Protein AF-A0A383C4N3-F1 (afdb_monomer_lite)

Foldseek 3Di:
DVVVQVVLVVVLVVCCVPPNCPDPVNVVSCVVVPPPDADDDPVRHADEAEDQAACPPCVVVVVVCPVVPPPHHYHHPCPDPPHDDPVVVQVVCVVVVRHDDPVVVLVALDPPDQQDDLQDALQSLVSCCVRPVVVSVVVLVVLVVVCVVVVHPAASDWDADPNDIDHDHSVNSVVCVVVVDDDDDDSPPPPCVSVPPDPVVVVVVD

Sequence (206 aa):
TECNYAESISKLKATIEEQGNKSTQARLEIRTLEGRVERCSADGRFVRVVLGMDIIDDCDRLHRAKSYWRPFNNWFPLAESPFTNKTRIIEDLRSVGVREPRLYGAGFAHNNCGGFCVKAGMGQMVHLYETLPERYLYHEQKELEFQEFIGSDVTILSETKRGERRNLSLRELRLRAEAGEEFRFDKGTACACLNPTSPLADEIAW

pLDDT: mean 82.33, std 16.81, range [31.31, 98.38]

Radius of gyration: 25.24 Å; chains: 1; bounding box: 58×36×68 Å

Secondary structure (DSSP, 8-state):
--HHHHHHHHHHHHHHHHH-TTSHHHHHHGGGGTTTS--B-TTS-B-EEE----TTT-HHHHHHHHHHTTTSEEE-GGGSSSP--HHHHHHHHHHTT-PPPHHHHTT-SS--GGG--TT--HHHHHHHHHH-HHHHHHHHHHHHHHHHHHTS---SEEEEETTEEEEE-HHHHHHHHHTT------TT-TTGGGS-S-GGGTGGG-

Structure (mmCIF, N/CA/C/O backbone):
data_AF-A0A383C4N3-F1
#
_entry.id   AF-A0A383C4N3-F1
#
loop_
_atom_site.group_PDB
_atom_site.id
_atom_site.type_symbol
_atom_site.label_atom_id
_atom_site.label_alt_id
_atom_site.label_comp_id
_atom_site.label_asym_id
_atom_site.label_entity_id
_atom_site.label_seq_id
_atom_site.pdbx_PDB_ins_code
_atom_site.Cartn_x
_atom_site.Cartn_y
_atom_site.Cartn_z
_atom_site.occupancy
_atom_site.B_iso_or_equiv
_atom_site.auth_seq_id
_atom_site.auth_comp_id
_atom_site.auth_asym_id
_atom_site.auth_atom_id
_atom_site.pdbx_PDB_model_num
ATOM 1 N N . THR A 1 1 ? 9.437 15.368 -38.334 1.00 50.78 1 THR A N 1
ATOM 2 C CA . THR A 1 1 ? 10.637 15.459 -37.463 1.00 50.78 1 THR A CA 1
ATOM 3 C C . THR A 1 1 ? 11.339 14.113 -37.261 1.00 50.78 1 THR A C 1
ATOM 5 O O . THR A 1 1 ? 12.146 13.989 -36.352 1.00 50.78 1 THR A O 1
ATOM 8 N N . GLU A 1 2 ? 11.099 13.113 -38.121 1.00 49.09 2 GLU A N 1
ATOM 9 C CA . GLU A 1 2 ? 11.756 11.790 -38.071 1.00 49.09 2 GLU A CA 1
ATOM 10 C C . GLU A 1 2 ? 13.080 11.734 -38.858 1.00 49.09 2 GLU A C 1
ATOM 12 O O . GLU A 1 2 ? 13.963 10.955 -38.513 1.00 49.09 2 GLU A O 1
ATOM 17 N N . CYS A 1 3 ? 13.255 12.618 -39.850 1.00 50.81 3 CYS A N 1
ATOM 18 C CA . CYS A 1 3 ? 14.405 12.639 -40.767 1.00 50.81 3 CYS A CA 1
ATOM 19 C C . CYS A 1 3 ? 15.770 12.832 -40.071 1.00 50.81 3 CYS A C 1
ATOM 21 O O . CYS A 1 3 ? 16.771 12.303 -40.530 1.00 50.81 3 CYS A O 1
ATOM 23 N N . ASN A 1 4 ? 15.815 13.518 -38.925 1.00 71.19 4 ASN A N 1
ATOM 24 C CA . ASN A 1 4 ? 17.065 13.817 -38.210 1.00 71.19 4 ASN A CA 1
ATOM 25 C C . ASN A 1 4 ? 17.546 12.636 -37.329 1.00 71.19 4 ASN A C 1
ATOM 27 O O . ASN A 1 4 ? 18.731 12.479 -37.040 1.00 71.19 4 ASN A O 1
ATOM 31 N N . TYR A 1 5 ? 16.635 11.751 -36.910 1.00 72.69 5 TYR A N 1
ATOM 32 C CA . TYR A 1 5 ? 16.967 10.692 -35.950 1.00 72.69 5 TYR A CA 1
ATOM 33 C C . TYR A 1 5 ? 17.772 9.550 -36.584 1.00 72.69 5 TYR A C 1
ATOM 35 O O . TYR A 1 5 ? 18.765 9.103 -36.013 1.00 72.69 5 TYR A O 1
ATOM 43 N N . ALA A 1 6 ? 17.370 9.099 -37.776 1.00 79.19 6 ALA A N 1
ATOM 44 C CA . ALA A 1 6 ? 18.066 8.031 -38.495 1.00 79.19 6 ALA A CA 1
ATOM 45 C C . ALA A 1 6 ? 19.497 8.440 -38.875 1.00 79.19 6 ALA A C 1
ATOM 47 O O . ALA A 1 6 ? 20.431 7.662 -38.693 1.00 79.19 6 ALA A O 1
ATOM 48 N N . GLU A 1 7 ? 19.679 9.681 -39.330 1.00 86.12 7 GLU A N 1
ATOM 49 C CA . GLU A 1 7 ? 20.995 10.254 -39.627 1.00 86.12 7 GLU A CA 1
ATOM 50 C C . GLU A 1 7 ? 21.871 10.328 -38.372 1.00 86.12 7 GLU A C 1
ATOM 52 O O . GLU A 1 7 ? 23.028 9.910 -38.400 1.00 86.12 7 GLU A O 1
ATOM 57 N N . SER A 1 8 ? 21.301 10.769 -37.246 1.00 85.00 8 SER A N 1
ATOM 58 C CA . SER A 1 8 ? 22.004 10.838 -35.959 1.00 85.00 8 SER A CA 1
ATOM 59 C C . SER A 1 8 ? 22.433 9.454 -35.444 1.00 85.00 8 SER A C 1
ATOM 61 O O . SER A 1 8 ? 23.537 9.313 -34.919 1.00 85.00 8 SER A O 1
ATOM 63 N N . ILE A 1 9 ? 21.615 8.408 -35.641 1.00 86.06 9 ILE A N 1
ATOM 64 C CA . ILE A 1 9 ? 22.010 7.018 -35.343 1.00 86.06 9 ILE A CA 1
ATOM 65 C C . ILE A 1 9 ? 23.148 6.564 -36.253 1.00 86.06 9 ILE A C 1
ATOM 67 O O . ILE A 1 9 ? 24.128 6.006 -35.761 1.00 86.06 9 ILE A O 1
ATOM 71 N N . SER A 1 10 ? 23.009 6.753 -37.566 1.00 89.56 10 SER A N 1
ATOM 72 C CA . SER A 1 10 ? 24.011 6.313 -38.543 1.00 89.56 10 SER A CA 1
ATOM 73 C C . SER A 1 10 ? 25.361 6.972 -38.282 1.00 89.56 10 SER A C 1
ATOM 75 O O . SER A 1 10 ? 26.387 6.295 -38.292 1.00 89.56 10 SER A O 1
ATOM 77 N N . LYS A 1 11 ? 25.347 8.268 -37.955 1.00 91.31 11 LYS A N 1
ATOM 78 C CA . LYS A 1 11 ? 26.534 9.025 -37.564 1.00 91.31 11 LYS A CA 1
ATOM 79 C C . LYS A 1 11 ? 27.187 8.448 -36.307 1.00 91.31 11 LYS A C 1
ATOM 81 O O . LYS A 1 11 ? 28.360 8.090 -36.354 1.00 91.31 11 LYS A O 1
ATOM 86 N N . LEU A 1 12 ? 26.412 8.256 -35.234 1.00 89.81 12 LEU A N 1
ATOM 87 C CA . LEU A 1 12 ? 26.936 7.692 -33.990 1.00 89.81 12 LEU A CA 1
ATOM 88 C C . LEU A 1 12 ? 27.520 6.288 -34.203 1.00 89.81 12 LEU A C 1
ATOM 90 O O . LEU A 1 12 ? 28.571 5.976 -33.650 1.00 89.81 12 LEU A O 1
ATOM 94 N N . LYS A 1 13 ? 26.864 5.438 -35.003 1.00 90.69 13 LYS A N 1
ATOM 95 C CA . LYS A 1 13 ? 27.377 4.100 -35.335 1.00 90.69 13 LYS A CA 1
ATOM 96 C C . LYS A 1 13 ? 28.730 4.176 -36.035 1.00 90.69 13 LYS A C 1
ATOM 98 O O . LYS A 1 13 ? 29.661 3.522 -35.576 1.00 90.69 13 LYS A O 1
ATOM 103 N N . ALA A 1 14 ? 28.855 5.018 -37.061 1.00 93.94 14 ALA A N 1
ATOM 104 C CA . ALA A 1 14 ? 30.113 5.212 -37.777 1.00 93.94 14 ALA A CA 1
ATOM 105 C C . ALA A 1 14 ? 31.231 5.704 -36.840 1.00 93.94 14 ALA A C 1
ATOM 107 O O . ALA A 1 14 ? 32.338 5.174 -36.855 1.00 93.94 14 ALA A O 1
ATOM 108 N N . THR A 1 15 ? 30.934 6.655 -35.952 1.00 93.25 15 THR A N 1
ATOM 109 C CA . THR A 1 15 ? 31.901 7.142 -34.957 1.00 93.25 15 THR A CA 1
ATOM 110 C C . THR A 1 15 ? 32.279 6.080 -33.923 1.00 93.25 15 THR A C 1
ATOM 112 O O . THR A 1 15 ? 33.434 6.022 -33.503 1.00 93.25 15 THR A O 1
ATOM 115 N N . ILE A 1 16 ? 31.343 5.225 -33.501 1.00 90.94 16 ILE A N 1
ATOM 116 C CA . ILE A 1 16 ? 31.642 4.103 -32.601 1.00 90.94 16 ILE A CA 1
ATOM 117 C C . ILE A 1 16 ? 32.538 3.071 -33.297 1.00 90.94 16 ILE A C 1
ATOM 119 O O . ILE A 1 16 ? 33.459 2.565 -32.657 1.00 90.94 16 ILE A O 1
ATOM 123 N N . GLU A 1 17 ? 32.286 2.771 -34.572 1.00 93.62 17 GLU A N 1
ATOM 124 C CA . GLU A 1 17 ? 33.100 1.849 -35.376 1.00 93.62 17 GLU A CA 1
ATOM 125 C C . GLU A 1 17 ? 34.521 2.382 -35.597 1.00 93.62 17 GLU A C 1
ATOM 127 O O . GLU A 1 17 ? 35.484 1.633 -35.453 1.00 93.62 17 GLU A O 1
ATOM 132 N N . GLU A 1 18 ? 34.665 3.676 -35.888 1.00 94.50 18 GLU A N 1
ATOM 133 C CA . GLU A 1 18 ? 35.959 4.304 -36.173 1.00 94.50 18 GLU A CA 1
ATOM 134 C C . GLU A 1 18 ? 36.778 4.590 -34.901 1.00 94.50 18 GLU A C 1
ATOM 136 O O . GLU A 1 18 ? 37.978 4.325 -34.847 1.00 94.50 18 GLU A O 1
ATOM 141 N N . GLN A 1 19 ? 36.145 5.157 -33.870 1.00 93.12 19 GLN A N 1
ATOM 142 C CA . GLN A 1 19 ? 36.840 5.769 -32.725 1.00 93.12 19 GLN A CA 1
ATOM 143 C C . GLN A 1 19 ? 36.573 5.044 -31.399 1.00 93.12 19 GLN A C 1
ATOM 145 O O . GLN A 1 19 ? 37.140 5.396 -30.361 1.00 93.12 19 GLN A O 1
ATOM 150 N N . GLY A 1 20 ? 35.708 4.030 -31.411 1.00 86.62 20 GLY A N 1
ATOM 151 C CA . GLY A 1 20 ? 35.301 3.281 -30.231 1.00 86.62 20 GLY A CA 1
ATOM 152 C C . GLY A 1 20 ? 34.226 3.986 -29.396 1.00 86.62 20 GLY A C 1
ATOM 153 O O . GLY A 1 20 ? 34.126 5.211 -29.321 1.00 86.62 20 GLY A O 1
ATOM 154 N N . ASN A 1 21 ? 33.434 3.189 -28.675 1.00 81.31 21 ASN A N 1
ATOM 155 C CA . ASN A 1 21 ? 32.296 3.660 -27.871 1.00 81.31 21 ASN A CA 1
ATOM 156 C C . ASN A 1 21 ? 32.660 4.567 -26.677 1.00 81.31 21 ASN A C 1
ATOM 158 O O . ASN A 1 21 ? 31.783 5.205 -26.093 1.00 81.31 21 ASN A O 1
ATOM 162 N N . LYS A 1 22 ? 33.938 4.627 -26.289 1.00 84.00 22 LYS A N 1
ATOM 163 C CA . LYS A 1 22 ? 34.431 5.472 -25.190 1.00 84.00 22 LYS A CA 1
ATOM 164 C C . LYS A 1 22 ? 34.978 6.823 -25.660 1.00 84.00 22 LYS A C 1
ATOM 166 O O . LYS A 1 22 ? 35.357 7.612 -24.792 1.00 84.00 22 LYS A O 1
ATOM 171 N N . SER A 1 23 ? 35.017 7.093 -26.968 1.00 91.31 23 SER A N 1
ATOM 172 C CA . SER A 1 23 ? 35.556 8.341 -27.517 1.00 91.31 23 SER A CA 1
ATOM 173 C C . SER A 1 23 ? 34.751 9.565 -27.067 1.00 91.31 23 SER A C 1
ATOM 175 O O . SER A 1 23 ? 33.548 9.495 -26.795 1.00 91.31 23 SER A O 1
ATOM 177 N N . THR A 1 24 ? 35.416 10.719 -26.984 1.00 91.94 24 THR A N 1
ATOM 178 C CA . THR A 1 24 ? 34.750 11.996 -26.680 1.00 91.94 24 THR A CA 1
ATOM 179 C C . THR A 1 24 ? 33.678 12.317 -27.721 1.00 91.94 24 THR A C 1
ATOM 181 O O . THR A 1 24 ? 32.601 12.782 -27.355 1.00 91.94 24 THR A O 1
ATOM 184 N N . GLN A 1 25 ? 33.937 12.000 -28.993 1.00 90.56 25 GLN A N 1
ATOM 185 C CA . GLN A 1 25 ? 33.005 12.246 -30.089 1.00 90.56 25 GLN A CA 1
ATOM 186 C C . GLN A 1 25 ? 31.728 11.405 -29.952 1.00 90.56 25 GLN A C 1
ATOM 188 O O . GLN A 1 25 ? 30.632 11.963 -29.975 1.00 90.56 25 GLN A O 1
ATOM 193 N N . ALA A 1 26 ? 31.844 10.101 -29.667 1.00 86.94 26 ALA A N 1
ATOM 194 C CA . ALA A 1 26 ? 30.684 9.239 -29.424 1.00 86.94 26 ALA A CA 1
ATOM 195 C C . ALA A 1 26 ? 29.838 9.725 -28.227 1.00 86.94 26 ALA A C 1
ATOM 197 O O . ALA A 1 26 ? 28.607 9.681 -28.262 1.00 86.94 26 ALA A O 1
ATOM 198 N N . ARG A 1 27 ? 30.481 10.255 -27.173 1.00 84.06 27 ARG A N 1
ATOM 199 C CA . ARG A 1 27 ? 29.792 10.834 -26.000 1.00 84.06 27 ARG A CA 1
ATOM 200 C C . ARG A 1 27 ? 29.059 12.142 -26.296 1.00 84.06 27 ARG A C 1
ATOM 202 O O . ARG A 1 27 ? 28.101 12.458 -25.591 1.00 84.06 27 ARG A O 1
ATOM 209 N N . LEU A 1 28 ? 29.516 12.922 -27.271 1.00 86.38 28 LEU A N 1
ATOM 210 C CA . LEU A 1 28 ? 28.826 14.136 -27.709 1.00 86.38 28 LEU A CA 1
ATOM 211 C C . LEU A 1 28 ? 27.645 13.784 -28.612 1.00 86.38 28 LEU A C 1
ATOM 213 O O . LEU A 1 28 ? 26.553 14.315 -28.431 1.00 86.38 28 LEU A O 1
ATOM 217 N N . GLU A 1 29 ? 27.841 12.845 -29.533 1.00 87.38 29 GLU A N 1
ATOM 218 C CA . GLU A 1 29 ? 26.826 12.457 -30.510 1.00 87.38 29 GLU A CA 1
ATOM 219 C C . GLU A 1 29 ? 25.651 11.706 -29.884 1.00 87.38 29 GLU A C 1
ATOM 221 O O . GLU A 1 29 ? 24.507 11.975 -30.246 1.00 87.38 29 GLU A O 1
ATOM 226 N N . ILE A 1 30 ? 25.879 10.863 -28.868 1.00 83.69 30 ILE A N 1
ATOM 227 C CA . ILE A 1 30 ? 24.786 10.173 -28.161 1.00 83.69 30 ILE A CA 1
ATOM 228 C C . ILE A 1 30 ? 23.801 11.138 -27.478 1.00 83.69 30 ILE A C 1
ATOM 230 O O . ILE A 1 30 ? 22.642 10.779 -27.286 1.00 83.69 30 ILE A O 1
ATOM 234 N N . ARG A 1 31 ? 24.206 12.382 -27.167 1.00 79.56 31 ARG A N 1
ATOM 235 C CA . ARG A 1 31 ? 23.302 13.404 -26.601 1.00 79.56 31 ARG A CA 1
ATOM 236 C C . ARG A 1 31 ? 22.194 13.810 -27.571 1.00 79.56 31 ARG A C 1
ATOM 238 O O . ARG A 1 31 ? 21.097 14.149 -27.151 1.00 79.56 31 ARG A O 1
ATOM 245 N N . THR A 1 32 ? 22.445 13.725 -28.876 1.00 79.06 32 THR A N 1
ATOM 246 C CA . THR A 1 32 ? 21.410 13.981 -29.898 1.00 79.06 32 THR A CA 1
ATOM 247 C C . THR A 1 32 ? 20.330 12.894 -29.924 1.00 79.06 32 THR A C 1
ATOM 249 O O . THR A 1 32 ? 19.243 13.100 -30.460 1.00 79.06 32 THR A O 1
ATOM 252 N N . LEU A 1 33 ? 20.614 11.749 -29.295 1.00 73.44 33 LEU A N 1
ATOM 253 C CA . LEU A 1 33 ? 19.723 10.604 -29.136 1.00 73.44 33 LEU A CA 1
ATOM 254 C C . LEU A 1 33 ? 19.241 10.449 -27.677 1.00 73.44 33 LEU A C 1
ATOM 256 O O . LEU A 1 33 ? 18.665 9.414 -27.320 1.00 73.44 33 LEU A O 1
ATOM 260 N N . GLU A 1 34 ? 19.499 11.447 -26.823 1.00 64.12 34 GLU A N 1
ATOM 261 C CA . GLU A 1 34 ? 19.202 11.418 -25.390 1.00 64.12 34 GLU A CA 1
ATOM 262 C C . GLU A 1 34 ? 17.699 11.199 -25.149 1.00 64.12 34 GLU A C 1
ATOM 264 O O . GLU A 1 34 ? 16.840 11.799 -25.794 1.00 64.12 34 GLU A O 1
ATOM 269 N N . GLY A 1 35 ? 17.375 10.253 -24.264 1.00 59.09 35 GLY A N 1
ATOM 270 C CA . GLY A 1 35 ? 15.998 9.815 -24.002 1.00 59.09 35 GLY A CA 1
ATOM 271 C C . GLY A 1 35 ? 15.448 8.750 -24.962 1.00 59.09 35 GLY A C 1
ATOM 272 O O . GLY A 1 35 ? 14.367 8.226 -24.704 1.00 59.09 35 GLY A O 1
ATOM 273 N N . ARG A 1 36 ? 16.174 8.386 -26.032 1.00 60.12 36 ARG A N 1
ATOM 274 C CA . ARG A 1 36 ? 15.803 7.293 -26.960 1.00 60.12 36 ARG A CA 1
ATOM 275 C C . ARG A 1 36 ? 16.789 6.123 -26.983 1.00 60.12 36 ARG A C 1
ATOM 277 O O . ARG A 1 36 ? 16.461 5.071 -27.520 1.00 60.12 36 ARG A O 1
ATOM 284 N N . VAL A 1 37 ? 17.981 6.299 -26.414 1.00 61.78 37 VAL A N 1
ATOM 285 C CA . VAL A 1 37 ? 18.984 5.241 -26.234 1.00 61.78 37 VAL A CA 1
ATOM 286 C C . VAL A 1 37 ? 19.140 4.976 -24.742 1.00 61.78 37 VAL A C 1
ATOM 288 O O . VAL A 1 37 ? 19.450 5.884 -23.971 1.00 61.78 37 VAL A O 1
ATOM 291 N N . GLU A 1 38 ? 18.907 3.734 -24.328 1.00 67.56 38 GLU A N 1
ATOM 292 C CA . GLU A 1 38 ? 19.056 3.321 -22.934 1.00 67.56 38 GLU A CA 1
ATOM 293 C C . GLU A 1 38 ? 20.480 2.856 -22.654 1.00 67.56 38 GLU A C 1
ATOM 295 O O . GLU A 1 38 ? 21.139 2.246 -23.500 1.00 67.56 38 GLU A O 1
ATOM 300 N N . ARG A 1 39 ? 20.961 3.121 -21.435 1.00 66.25 39 ARG A N 1
ATOM 301 C CA . ARG A 1 39 ? 22.219 2.532 -20.982 1.00 66.25 39 ARG A CA 1
ATOM 302 C C . ARG A 1 39 ? 22.059 1.015 -20.948 1.00 66.25 39 ARG A C 1
ATOM 304 O O . ARG A 1 39 ? 21.170 0.494 -20.277 1.00 66.25 39 ARG A O 1
ATOM 311 N N . CYS A 1 40 ? 22.946 0.327 -21.650 1.00 67.81 40 CYS A N 1
ATOM 312 C CA . CYS A 1 40 ? 23.061 -1.118 -21.608 1.00 67.81 40 CYS A CA 1
ATOM 313 C C . CYS A 1 40 ? 24.373 -1.532 -20.933 1.00 67.81 40 CYS A C 1
ATOM 315 O O . CYS A 1 40 ? 25.340 -0.773 -20.845 1.00 67.81 40 CYS A O 1
ATOM 317 N N . SER A 1 41 ? 24.362 -2.748 -20.410 1.00 68.12 41 SER A N 1
ATOM 318 C CA . SER A 1 41 ? 25.537 -3.502 -19.984 1.00 68.12 41 SER A CA 1
ATOM 319 C C . SER A 1 41 ? 26.473 -3.785 -21.167 1.00 68.12 41 SER A C 1
ATOM 321 O O . SER A 1 41 ? 26.119 -3.578 -22.328 1.00 68.12 41 SER A O 1
ATOM 323 N N . ALA A 1 42 ? 27.691 -4.250 -20.879 1.00 66.44 42 ALA A N 1
ATOM 324 C CA . ALA A 1 42 ? 28.706 -4.514 -21.901 1.00 66.44 42 ALA A CA 1
ATOM 325 C C . ALA A 1 42 ? 28.303 -5.616 -22.901 1.00 66.44 42 ALA A C 1
ATOM 327 O O . ALA A 1 42 ? 28.785 -5.620 -24.028 1.00 66.44 42 ALA A O 1
ATOM 328 N N . ASP A 1 43 ? 27.403 -6.516 -22.505 1.00 75.44 43 ASP A N 1
ATOM 329 C CA . ASP A 1 43 ? 26.785 -7.549 -23.339 1.00 75.44 43 ASP A CA 1
ATOM 330 C C . ASP A 1 43 ? 25.485 -7.077 -24.018 1.00 75.44 43 ASP A C 1
ATOM 332 O O . ASP A 1 43 ? 24.751 -7.878 -24.592 1.00 75.44 43 ASP A O 1
ATOM 336 N N . GLY A 1 44 ? 25.185 -5.774 -23.971 1.00 68.88 44 GLY A N 1
ATOM 337 C CA . GLY A 1 44 ? 24.058 -5.168 -24.676 1.00 68.88 44 GLY A CA 1
ATOM 338 C C . GLY A 1 44 ? 22.704 -5.315 -23.977 1.00 68.88 44 GLY A C 1
ATOM 339 O O . GLY A 1 44 ? 21.681 -4.965 -24.563 1.00 68.88 44 GLY A O 1
ATOM 340 N N . ARG A 1 45 ? 22.651 -5.785 -22.722 1.00 71.56 45 ARG A N 1
ATOM 341 C CA . ARG A 1 45 ? 21.388 -5.869 -21.963 1.00 71.56 45 ARG A CA 1
ATOM 342 C C . ARG A 1 45 ? 21.043 -4.523 -21.344 1.00 71.56 45 ARG A C 1
ATOM 344 O O . ARG A 1 45 ? 21.858 -3.951 -20.621 1.00 71.56 45 ARG A O 1
ATOM 351 N N . PHE A 1 46 ? 19.838 -4.033 -21.587 1.00 77.25 46 PHE A N 1
ATOM 352 C CA . PHE A 1 46 ? 19.307 -2.822 -20.968 1.00 77.25 46 PHE A CA 1
ATOM 353 C C . PHE A 1 46 ? 18.476 -3.182 -19.732 1.00 77.25 46 PHE A C 1
ATOM 355 O O . PHE A 1 46 ? 17.858 -4.246 -19.672 1.00 77.25 46 PHE A O 1
ATOM 362 N N . VAL A 1 47 ? 18.473 -2.297 -18.736 1.00 79.31 47 VAL A N 1
ATOM 363 C CA . VAL A 1 47 ? 17.645 -2.446 -17.535 1.00 79.31 47 VAL A CA 1
ATOM 364 C C . VAL A 1 47 ? 16.643 -1.303 -17.510 1.00 79.31 47 VAL A C 1
ATOM 366 O O . VAL A 1 47 ? 17.021 -0.134 -17.405 1.00 79.31 47 VAL A O 1
ATOM 369 N N . ARG A 1 48 ? 15.364 -1.665 -17.593 1.00 84.81 48 ARG A N 1
ATOM 370 C CA . ARG A 1 48 ? 14.227 -0.753 -17.511 1.00 84.81 48 ARG A CA 1
ATOM 371 C C . ARG A 1 48 ? 13.385 -1.109 -16.296 1.00 84.81 48 ARG A C 1
ATOM 373 O O . ARG A 1 48 ? 13.043 -2.271 -16.089 1.00 84.81 48 ARG A O 1
ATOM 380 N N . VAL A 1 49 ? 13.023 -0.096 -15.521 1.00 89.06 49 VAL A N 1
ATOM 381 C CA . VAL A 1 49 ? 12.088 -0.224 -14.406 1.00 89.06 49 VAL A CA 1
ATOM 382 C C . VAL A 1 49 ? 10.683 0.010 -14.949 1.00 89.06 49 VAL A C 1
ATOM 384 O O . VAL A 1 49 ? 10.388 1.089 -15.456 1.00 89.06 49 VAL A O 1
ATOM 387 N N . VAL A 1 50 ? 9.817 -1.001 -14.880 1.00 91.69 50 VAL A N 1
ATOM 388 C CA . VAL A 1 50 ? 8.423 -0.900 -15.339 1.00 91.69 50 VAL A CA 1
ATOM 389 C C . VAL A 1 50 ? 7.507 -0.817 -14.128 1.00 91.69 50 VAL A C 1
ATOM 391 O O . VAL A 1 50 ? 7.537 -1.699 -13.271 1.00 91.69 50 VAL A O 1
ATOM 394 N N . LEU A 1 51 ? 6.708 0.245 -14.043 1.00 91.50 51 LEU A N 1
ATOM 395 C CA . LEU A 1 51 ? 5.838 0.518 -12.900 1.00 91.50 51 LEU A CA 1
ATOM 396 C C . LEU A 1 51 ? 4.390 0.675 -13.371 1.00 91.50 51 LEU A C 1
ATOM 398 O O . LEU A 1 51 ? 4.099 1.482 -14.249 1.00 91.50 51 LEU A O 1
ATOM 402 N N . GLY A 1 52 ? 3.478 -0.084 -12.762 1.00 88.62 52 GLY A N 1
ATOM 403 C CA . GLY A 1 52 ? 2.036 -0.032 -13.032 1.00 88.62 52 GLY A CA 1
ATOM 404 C C . GLY A 1 52 ? 1.342 1.134 -12.329 1.00 88.62 52 GLY A C 1
ATOM 405 O O . GLY A 1 52 ? 0.419 0.901 -11.558 1.00 88.62 52 GLY A O 1
ATOM 406 N N . MET A 1 53 ? 1.837 2.352 -12.542 1.00 88.06 53 MET A N 1
ATOM 407 C CA . MET A 1 53 ? 1.245 3.600 -12.050 1.00 88.06 53 MET A CA 1
ATOM 408 C C . MET A 1 53 ? 0.497 4.279 -13.198 1.00 88.06 53 MET A C 1
ATOM 410 O O . MET A 1 53 ? 1.055 4.386 -14.295 1.00 88.06 53 MET A O 1
ATOM 414 N N . ASP A 1 54 ? -0.737 4.721 -12.965 1.00 84.56 54 ASP A N 1
ATOM 415 C CA . ASP A 1 54 ? -1.545 5.412 -13.972 1.00 84.56 54 ASP A CA 1
ATOM 416 C C . ASP A 1 54 ? -1.424 6.942 -13.882 1.00 84.56 54 ASP A C 1
ATOM 418 O O . ASP A 1 54 ? -0.954 7.507 -12.896 1.00 84.56 54 ASP A O 1
ATOM 422 N N . ILE A 1 55 ? -1.805 7.639 -14.952 1.00 81.44 55 ILE A N 1
ATOM 423 C CA . ILE A 1 55 ? -1.666 9.101 -15.000 1.00 81.44 55 ILE A CA 1
ATOM 424 C C . ILE A 1 55 ? -2.682 9.838 -14.113 1.00 81.44 55 ILE A C 1
ATOM 426 O O . ILE A 1 55 ? -2.448 10.998 -13.783 1.00 81.44 55 ILE A O 1
ATOM 430 N N . ILE A 1 56 ? -3.808 9.205 -13.770 1.00 78.12 56 ILE A N 1
ATOM 431 C CA . ILE A 1 56 ? -4.951 9.849 -13.113 1.00 78.12 56 ILE A CA 1
ATOM 432 C C . ILE A 1 56 ? -4.738 9.859 -11.598 1.00 78.12 56 ILE A C 1
ATOM 434 O O . ILE A 1 56 ? -4.753 10.927 -10.990 1.00 78.12 56 ILE A O 1
ATOM 438 N N . ASP A 1 57 ? -4.488 8.694 -11.005 1.00 77.69 57 ASP A N 1
ATOM 439 C CA . ASP A 1 57 ? -4.390 8.525 -9.553 1.00 77.69 57 ASP A CA 1
ATOM 440 C C . ASP A 1 57 ? -2.944 8.683 -9.034 1.00 77.69 57 ASP A C 1
ATOM 442 O O . ASP A 1 57 ? -2.735 9.029 -7.866 1.00 77.69 57 ASP A O 1
ATOM 446 N N . ASP A 1 58 ? -1.933 8.475 -9.894 1.00 83.06 58 ASP A N 1
ATOM 447 C CA . ASP A 1 58 ? -0.522 8.360 -9.492 1.00 83.06 58 ASP A CA 1
ATOM 448 C C . ASP A 1 58 ? 0.411 9.447 -10.067 1.00 83.06 58 ASP A C 1
ATOM 450 O O . ASP A 1 58 ? 1.636 9.313 -9.971 1.00 83.06 58 ASP A O 1
ATOM 454 N N . CYS A 1 59 ? -0.110 10.546 -10.626 1.00 80.12 59 CYS A N 1
ATOM 455 C CA . CYS A 1 59 ? 0.691 11.581 -11.306 1.00 80.12 59 CYS A CA 1
ATOM 456 C C . CYS A 1 59 ? 1.935 12.042 -10.507 1.00 80.12 59 CYS A C 1
ATOM 458 O O . CYS A 1 59 ? 3.058 12.037 -11.024 1.00 80.12 59 CYS A O 1
ATOM 460 N N . ASP A 1 60 ? 1.781 12.350 -9.216 1.00 82.12 60 ASP A N 1
ATOM 461 C CA . ASP A 1 60 ? 2.904 12.774 -8.367 1.00 82.12 60 ASP A CA 1
ATOM 462 C C . ASP A 1 60 ? 3.907 11.642 -8.098 1.00 82.12 60 ASP A C 1
ATOM 464 O O . ASP A 1 60 ? 5.121 11.862 -7.993 1.00 82.12 60 ASP A O 1
ATOM 468 N N . ARG A 1 61 ? 3.421 10.399 -8.008 1.00 84.06 61 ARG A N 1
ATOM 469 C CA . ARG A 1 61 ? 4.255 9.205 -7.808 1.00 84.06 61 ARG A CA 1
ATOM 470 C C . ARG A 1 61 ? 5.096 8.913 -9.049 1.00 84.06 61 ARG A C 1
ATOM 472 O O . ARG A 1 61 ? 6.266 8.556 -8.894 1.00 84.06 61 ARG A O 1
ATOM 479 N N . LEU A 1 62 ? 4.560 9.144 -10.252 1.00 85.56 62 LEU A N 1
ATOM 480 C CA . LEU A 1 62 ? 5.305 9.042 -11.514 1.00 85.56 62 LEU A CA 1
ATOM 481 C C . LEU A 1 62 ? 6.525 9.971 -11.515 1.00 85.56 62 LEU A C 1
ATOM 483 O O . LEU A 1 62 ? 7.630 9.554 -11.877 1.00 85.56 62 LEU A O 1
ATOM 487 N N . HIS A 1 63 ? 6.340 11.224 -11.082 1.00 84.19 63 HIS A N 1
ATOM 488 C CA . HIS A 1 63 ? 7.423 12.204 -11.015 1.00 84.19 63 HIS A CA 1
ATOM 489 C C . HIS A 1 63 ? 8.525 11.762 -10.042 1.00 84.19 63 HIS A C 1
ATOM 491 O O . HIS A 1 63 ? 9.697 11.705 -10.419 1.00 84.19 63 HIS A O 1
ATOM 497 N N . ARG A 1 64 ? 8.158 11.369 -8.814 1.00 87.31 64 ARG A N 1
ATOM 498 C CA . ARG A 1 64 ? 9.128 10.912 -7.801 1.00 87.31 64 ARG A CA 1
ATOM 499 C C . ARG A 1 64 ? 9.864 9.643 -8.227 1.00 87.31 64 ARG A C 1
ATOM 501 O O . ARG A 1 64 ? 11.078 9.545 -8.041 1.00 87.31 64 ARG A O 1
ATOM 508 N N . ALA A 1 65 ? 9.160 8.694 -8.843 1.00 86.56 65 ALA A N 1
ATOM 509 C CA . ALA A 1 65 ? 9.750 7.445 -9.306 1.00 86.56 65 ALA A CA 1
ATOM 510 C C . ALA A 1 65 ? 10.902 7.687 -10.295 1.00 86.56 65 ALA A C 1
ATOM 512 O O . ALA A 1 65 ? 11.941 7.035 -10.179 1.00 86.56 65 ALA A O 1
ATOM 513 N N . LYS A 1 66 ? 10.764 8.644 -11.228 1.00 83.25 66 LYS A N 1
ATOM 514 C CA . LYS A 1 66 ? 11.824 8.990 -12.201 1.00 83.25 66 LYS A CA 1
ATOM 515 C C . LYS A 1 66 ? 13.130 9.431 -11.539 1.00 83.25 66 LYS A C 1
ATOM 517 O O . LYS A 1 66 ? 14.200 9.191 -12.091 1.00 83.25 66 LYS A O 1
ATOM 522 N N . SER A 1 67 ? 13.053 10.081 -10.382 1.00 81.88 67 SER A N 1
ATOM 523 C CA . SER A 1 67 ? 14.232 10.492 -9.615 1.00 81.88 67 SER A CA 1
ATOM 524 C C . SER A 1 67 ? 14.789 9.345 -8.776 1.00 81.88 67 SER A C 1
ATOM 526 O O . SER A 1 67 ? 16.000 9.137 -8.767 1.00 81.88 67 SER A O 1
ATOM 528 N N . TYR A 1 68 ? 13.913 8.579 -8.120 1.00 85.44 68 TYR A N 1
ATOM 529 C CA . TYR A 1 68 ? 14.296 7.485 -7.223 1.00 85.44 68 TYR A CA 1
ATOM 530 C C . TYR A 1 68 ? 15.050 6.357 -7.939 1.00 85.44 68 TYR A C 1
ATOM 532 O O . TYR A 1 68 ? 16.061 5.871 -7.446 1.00 85.44 68 TYR A O 1
ATOM 540 N N . TRP A 1 69 ? 14.588 5.964 -9.127 1.00 83.44 69 TRP A N 1
ATOM 541 C CA . TRP A 1 69 ? 15.131 4.817 -9.866 1.00 83.44 69 TRP A CA 1
ATOM 542 C C . TRP A 1 69 ? 16.295 5.163 -10.802 1.00 83.44 69 TRP A C 1
ATOM 544 O O . TRP A 1 69 ? 16.684 4.354 -11.646 1.00 83.44 69 TRP A O 1
ATOM 554 N N . ARG A 1 70 ? 16.892 6.353 -10.666 1.00 79.19 70 ARG A N 1
ATOM 555 C CA . ARG A 1 70 ? 18.090 6.702 -11.438 1.00 79.19 70 ARG A CA 1
ATOM 556 C C . ARG A 1 70 ? 19.224 5.696 -11.161 1.00 79.19 70 ARG A C 1
ATOM 558 O O . ARG A 1 70 ? 19.412 5.296 -10.016 1.00 79.19 70 ARG A O 1
ATOM 565 N N . PRO A 1 71 ? 20.018 5.320 -12.184 1.00 79.06 71 PRO A N 1
ATOM 566 C CA . PRO A 1 71 ? 20.039 5.860 -13.547 1.00 79.06 71 PRO A CA 1
ATOM 567 C C . PRO A 1 71 ? 19.175 5.079 -14.558 1.00 79.06 71 PRO A C 1
ATOM 569 O O . PRO A 1 71 ? 19.387 5.237 -15.761 1.00 79.06 71 PRO A O 1
ATOM 572 N N . PHE A 1 72 ? 18.269 4.204 -14.113 1.00 81.94 72 PHE A N 1
ATOM 573 C CA . PHE A 1 72 ? 17.471 3.373 -15.015 1.00 81.94 72 PHE A CA 1
ATOM 574 C C . PHE A 1 72 ? 16.387 4.184 -15.728 1.00 81.94 72 PHE A C 1
ATOM 576 O O . PHE A 1 72 ? 15.925 5.211 -15.228 1.00 81.94 72 PHE A O 1
ATOM 583 N N . ASN A 1 73 ? 15.985 3.716 -16.914 1.00 83.19 73 ASN A N 1
ATOM 584 C CA . ASN A 1 73 ? 14.804 4.260 -17.569 1.00 83.19 73 ASN A CA 1
ATOM 585 C C . ASN A 1 73 ? 13.555 3.704 -16.880 1.00 83.19 73 ASN A C 1
ATOM 587 O O . ASN A 1 73 ? 13.442 2.490 -16.688 1.00 83.19 73 ASN A O 1
ATOM 591 N N . ASN A 1 74 ? 12.622 4.588 -16.546 1.00 87.56 74 ASN A N 1
ATOM 592 C CA . ASN A 1 74 ? 11.348 4.215 -15.962 1.00 87.56 74 ASN A CA 1
ATOM 593 C C . ASN A 1 74 ? 10.264 4.273 -17.025 1.00 87.56 74 ASN A C 1
ATOM 595 O O . ASN A 1 74 ? 10.031 5.321 -17.629 1.00 87.56 74 ASN A O 1
ATOM 599 N N . TRP A 1 75 ? 9.551 3.169 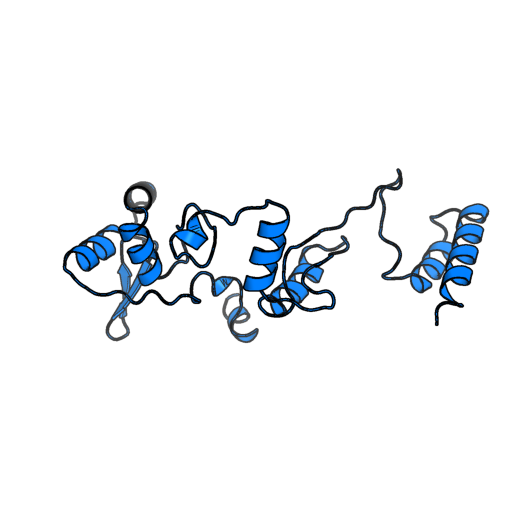-17.186 1.00 89.31 75 TRP A N 1
ATOM 600 C CA . TRP A 1 75 ? 8.407 3.076 -18.071 1.00 89.31 75 TRP A CA 1
ATOM 601 C C . TRP A 1 75 ? 7.125 2.876 -17.268 1.00 89.31 75 TRP A C 1
ATOM 603 O O . TRP A 1 75 ? 7.077 2.063 -16.343 1.00 89.31 75 TRP A O 1
ATOM 613 N N . PHE A 1 76 ? 6.092 3.628 -17.638 1.00 91.25 76 PHE A N 1
ATOM 614 C CA . PHE A 1 76 ? 4.802 3.669 -16.959 1.00 91.25 76 PHE A CA 1
ATOM 615 C C . PHE A 1 76 ? 3.697 3.399 -17.987 1.00 91.25 76 PHE A C 1
ATOM 617 O O . PHE A 1 76 ? 3.111 4.348 -18.504 1.00 91.25 76 PHE A O 1
ATOM 624 N N . PRO A 1 77 ? 3.428 2.127 -18.333 1.00 89.38 77 PRO A N 1
ATOM 625 C CA . PRO A 1 77 ? 2.520 1.793 -19.433 1.00 89.38 77 PRO A CA 1
ATOM 626 C C . PRO A 1 77 ? 1.106 2.364 -19.257 1.00 89.38 77 PRO A C 1
ATOM 628 O O . PRO A 1 77 ? 0.477 2.780 -20.220 1.00 89.38 77 PRO A O 1
ATOM 631 N N . LEU A 1 78 ? 0.618 2.434 -18.014 1.00 87.44 78 LEU A N 1
ATOM 632 C CA . LEU A 1 78 ? -0.716 2.957 -17.689 1.00 87.44 78 LEU A CA 1
ATOM 633 C C . LEU A 1 78 ? -0.793 4.494 -17.711 1.00 87.44 78 LEU A C 1
ATOM 635 O O . LEU A 1 78 ? -1.870 5.062 -17.545 1.00 87.44 78 LEU A O 1
ATOM 639 N N . ALA A 1 79 ? 0.341 5.166 -17.910 1.00 88.44 79 ALA A N 1
ATOM 640 C CA . ALA A 1 79 ? 0.422 6.609 -18.090 1.00 88.44 79 ALA A CA 1
ATOM 641 C C . ALA A 1 79 ? 0.570 7.016 -19.568 1.00 88.44 79 ALA A C 1
ATOM 643 O O . ALA A 1 79 ? 0.803 8.189 -19.859 1.00 88.44 79 ALA A O 1
ATOM 644 N N . GLU A 1 80 ? 0.457 6.068 -20.503 1.00 85.88 80 GLU A N 1
ATOM 645 C CA . GLU A 1 80 ? 0.437 6.333 -21.942 1.00 85.88 80 GLU A CA 1
ATOM 646 C C . GLU A 1 80 ? -0.997 6.522 -22.455 1.00 85.88 80 GLU A C 1
ATOM 648 O O . GLU A 1 80 ? -1.964 6.027 -21.879 1.00 85.88 80 GLU A O 1
ATOM 653 N N . SER A 1 81 ? -1.141 7.271 -23.549 1.00 81.50 81 SER A N 1
ATOM 654 C CA . SER A 1 81 ? -2.435 7.455 -24.209 1.00 81.50 81 SER A CA 1
ATOM 655 C C . SER A 1 81 ? -2.835 6.182 -24.980 1.00 81.50 81 SER A C 1
ATOM 657 O O . SER A 1 81 ? -1.972 5.611 -25.652 1.00 81.50 81 SER A O 1
ATOM 659 N N . PRO A 1 82 ? -4.118 5.761 -24.969 1.00 83.62 82 PRO A N 1
ATOM 660 C CA . PRO A 1 82 ? -5.253 6.420 -24.322 1.00 83.62 82 PRO A CA 1
ATOM 661 C C . PRO A 1 82 ? -5.284 6.187 -22.807 1.00 83.62 82 PRO A C 1
ATOM 663 O O . PRO A 1 82 ? -5.218 5.053 -22.338 1.00 83.62 82 PRO A O 1
ATOM 666 N N . PHE A 1 83 ? -5.458 7.270 -22.046 1.00 79.81 83 PHE A N 1
ATOM 667 C CA . PHE A 1 83 ? -5.577 7.184 -20.593 1.00 79.81 83 PHE A CA 1
ATOM 668 C C . PHE A 1 83 ? -6.830 6.398 -20.202 1.00 79.81 83 PHE A C 1
ATOM 670 O O . PHE A 1 83 ? -7.909 6.582 -20.770 1.00 79.81 83 PHE A O 1
ATOM 677 N N . THR A 1 84 ? -6.678 5.522 -19.216 1.00 74.69 84 THR A N 1
ATOM 678 C CA . THR A 1 84 ? -7.727 4.619 -18.745 1.00 74.69 84 THR A CA 1
ATOM 679 C C . THR A 1 84 ? -7.865 4.728 -17.229 1.00 74.69 84 THR A C 1
ATOM 681 O O . THR A 1 84 ? -6.950 5.190 -16.554 1.00 74.69 84 THR A O 1
ATOM 684 N N . ASN A 1 85 ? -9.017 4.334 -16.689 1.00 79.12 85 ASN A N 1
ATOM 685 C CA . ASN A 1 85 ? -9.254 4.317 -15.247 1.00 79.12 85 ASN A CA 1
ATOM 686 C C . ASN A 1 85 ? -9.111 2.893 -14.687 1.00 79.12 85 ASN A C 1
ATOM 688 O O . ASN A 1 85 ? -9.144 1.904 -15.424 1.00 79.12 85 ASN A O 1
ATOM 692 N N . LYS A 1 86 ? -8.992 2.780 -13.360 1.00 77.31 86 LYS A N 1
ATOM 693 C CA . LYS A 1 86 ? -8.812 1.498 -12.663 1.00 77.31 86 LYS A CA 1
ATOM 694 C C . LYS A 1 86 ? -9.890 0.461 -12.992 1.00 77.31 86 LYS A C 1
ATOM 696 O O . LYS A 1 86 ? -9.569 -0.717 -13.131 1.00 77.31 86 LYS A O 1
ATOM 701 N N . THR A 1 87 ? -11.149 0.879 -13.131 1.00 80.25 87 THR A N 1
ATOM 702 C CA . THR A 1 87 ? -12.261 -0.023 -13.471 1.00 80.25 87 THR A CA 1
ATOM 703 C C . THR A 1 87 ? -12.025 -0.691 -14.818 1.00 80.25 87 THR A C 1
ATOM 705 O O . THR A 1 87 ? -12.060 -1.916 -14.906 1.00 80.25 87 THR A O 1
ATOM 708 N N . ARG A 1 88 ? -11.692 0.099 -15.840 1.00 82.62 88 ARG A N 1
ATOM 709 C CA . ARG A 1 88 ? -11.431 -0.414 -17.183 1.00 82.62 88 ARG A CA 1
ATOM 710 C C . ARG A 1 88 ? -10.179 -1.290 -17.235 1.00 82.62 88 ARG A C 1
ATOM 712 O O . ARG A 1 88 ? -10.211 -2.335 -17.867 1.00 82.62 88 ARG A O 1
ATOM 719 N N . ILE A 1 89 ? -9.119 -0.941 -16.498 1.00 82.38 89 ILE A N 1
ATOM 720 C CA . ILE A 1 89 ? -7.930 -1.806 -16.363 1.00 82.38 89 ILE A CA 1
ATOM 721 C C . ILE A 1 89 ? -8.320 -3.186 -15.814 1.00 82.38 89 ILE A C 1
ATOM 723 O O . ILE A 1 89 ? -7.863 -4.208 -16.321 1.00 82.38 89 ILE A O 1
ATOM 727 N N . ILE A 1 90 ? -9.166 -3.235 -14.781 1.00 83.50 90 ILE A N 1
ATOM 728 C CA . ILE A 1 90 ? -9.629 -4.499 -14.192 1.00 83.50 90 ILE A CA 1
ATOM 729 C C . ILE A 1 90 ? -10.464 -5.301 -15.200 1.00 83.50 90 ILE A C 1
ATOM 731 O O . ILE A 1 90 ? -10.309 -6.517 -15.284 1.00 83.50 90 ILE A O 1
ATOM 735 N N . GLU A 1 91 ? -11.333 -4.648 -15.971 1.00 85.50 91 GLU A N 1
ATOM 736 C CA . GLU A 1 91 ? -12.133 -5.295 -17.021 1.00 85.50 91 GLU A CA 1
ATOM 737 C C . GLU A 1 91 ? -11.260 -5.873 -18.142 1.00 85.50 91 GLU A C 1
ATOM 739 O O . GLU A 1 91 ? -11.420 -7.043 -18.500 1.00 85.50 91 GLU A O 1
ATOM 744 N N . ASP A 1 92 ? -10.288 -5.100 -18.629 1.00 87.56 92 ASP A N 1
ATOM 745 C CA . ASP A 1 92 ? -9.336 -5.530 -19.654 1.00 87.56 92 ASP A CA 1
ATOM 746 C C . ASP A 1 92 ? -8.521 -6.739 -19.161 1.00 87.56 92 ASP A C 1
ATOM 748 O O . ASP A 1 92 ? -8.396 -7.742 -19.867 1.00 87.56 92 ASP A O 1
ATOM 752 N N . LEU A 1 93 ? -8.039 -6.705 -17.913 1.00 89.50 93 LEU A N 1
ATOM 753 C CA . LEU A 1 93 ? -7.332 -7.827 -17.289 1.00 89.50 93 LEU A CA 1
ATOM 754 C C . LEU A 1 93 ? -8.214 -9.077 -17.169 1.00 89.50 93 LEU A C 1
ATOM 756 O O . LEU A 1 93 ? -7.771 -10.179 -17.502 1.00 89.50 93 LEU A O 1
ATOM 760 N N . ARG A 1 94 ? -9.479 -8.922 -16.766 1.00 88.50 94 ARG A N 1
ATOM 761 C CA . ARG A 1 94 ? -10.430 -10.043 -16.713 1.00 88.50 94 ARG A CA 1
ATOM 762 C C . ARG A 1 94 ? -10.649 -10.662 -18.089 1.00 88.50 94 ARG A C 1
ATOM 764 O O . ARG A 1 94 ? -10.716 -11.887 -18.182 1.00 88.50 94 ARG A O 1
ATOM 771 N N . SER A 1 95 ? -10.714 -9.848 -19.146 1.00 93.25 95 SER A N 1
ATOM 772 C CA . SER A 1 95 ? -10.912 -10.329 -20.522 1.00 93.25 95 SER A CA 1
ATOM 773 C C . SER A 1 95 ? -9.792 -11.260 -21.007 1.00 93.25 95 SER A C 1
ATOM 775 O O . SER A 1 95 ? -10.047 -12.168 -21.795 1.00 93.25 95 SER A O 1
ATOM 777 N N . VAL A 1 96 ? -8.575 -11.097 -20.476 1.00 96.12 96 VAL A N 1
ATOM 778 C CA . VAL A 1 96 ? -7.415 -11.960 -20.764 1.00 96.12 96 VAL A CA 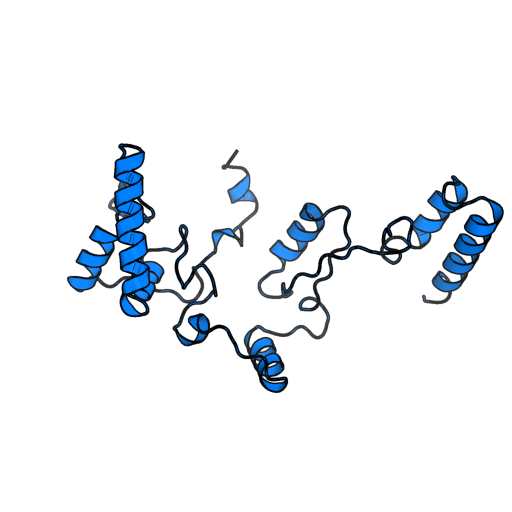1
ATOM 779 C C . VAL A 1 96 ? -7.190 -13.043 -19.699 1.00 96.12 96 VAL A C 1
ATOM 781 O O . VAL A 1 96 ? -6.151 -13.700 -19.682 1.00 96.12 96 VAL A O 1
ATOM 784 N N . GLY A 1 97 ? -8.158 -13.251 -18.800 1.00 95.81 97 GLY A N 1
ATOM 785 C CA . GLY A 1 97 ? -8.121 -14.292 -17.770 1.00 95.81 97 GLY A CA 1
ATOM 786 C C . GLY A 1 97 ? -7.337 -13.929 -16.503 1.00 95.81 97 GLY A C 1
ATOM 787 O O . GLY A 1 97 ? -7.111 -14.797 -15.655 1.00 95.81 97 GLY A O 1
ATOM 788 N N . VAL A 1 98 ? -6.938 -12.666 -16.331 1.00 92.75 98 VAL A N 1
ATOM 789 C CA . VAL A 1 98 ? -6.277 -12.184 -15.111 1.00 92.75 98 VAL A CA 1
ATOM 790 C C . VAL A 1 98 ? -7.337 -11.741 -14.104 1.00 92.75 98 VAL A C 1
ATOM 792 O O . VAL A 1 98 ? -8.062 -10.772 -14.313 1.00 92.75 98 VAL A O 1
ATOM 795 N N . ARG A 1 99 ? -7.427 -12.466 -12.984 1.00 86.88 99 ARG A N 1
ATOM 796 C CA . ARG A 1 99 ? -8.376 -12.169 -11.900 1.00 86.88 99 ARG A CA 1
ATOM 797 C C . ARG A 1 99 ? -7.830 -11.110 -10.950 1.00 86.88 99 ARG A C 1
ATOM 799 O O . ARG A 1 99 ? -6.643 -11.120 -10.622 1.00 86.88 99 ARG A O 1
ATOM 806 N N . GLU A 1 100 ? -8.711 -10.251 -10.452 1.00 85.12 100 GLU A N 1
ATOM 807 C CA . GLU A 1 100 ? -8.364 -9.280 -9.423 1.00 85.12 100 GLU A CA 1
ATOM 808 C C . GLU A 1 100 ? -7.960 -9.946 -8.092 1.00 85.12 100 GLU A C 1
ATOM 810 O O . GLU A 1 100 ? -8.371 -11.074 -7.785 1.00 85.12 100 GLU A O 1
ATOM 815 N N . PRO A 1 101 ? -7.181 -9.248 -7.249 1.00 86.25 101 PRO A N 1
ATOM 816 C CA . PRO A 1 101 ? -6.872 -9.744 -5.920 1.00 86.25 101 PRO A CA 1
ATOM 817 C C . PRO A 1 101 ? -8.116 -9.868 -5.029 1.00 86.25 101 PRO A C 1
ATOM 819 O O . PRO A 1 101 ? -8.971 -8.985 -4.996 1.00 86.25 101 PRO A O 1
ATOM 822 N N . ARG A 1 102 ? -8.168 -10.936 -4.220 1.00 87.75 102 ARG A N 1
ATOM 823 C CA . ARG A 1 102 ? -9.311 -11.264 -3.340 1.00 87.75 102 ARG A CA 1
ATOM 824 C C . ARG A 1 102 ? -9.726 -10.122 -2.407 1.00 87.75 102 ARG A C 1
ATOM 826 O O . ARG A 1 102 ? -10.912 -9.949 -2.154 1.00 87.75 102 ARG A O 1
ATOM 833 N N . LEU A 1 103 ? -8.768 -9.330 -1.922 1.00 86.56 103 LEU A N 1
ATOM 834 C CA . LEU A 1 103 ? -9.040 -8.229 -0.995 1.00 86.56 103 LEU A CA 1
ATOM 835 C C . LEU A 1 103 ? -9.893 -7.116 -1.618 1.00 86.56 103 LEU A C 1
ATOM 837 O O . LEU A 1 103 ? -10.644 -6.468 -0.897 1.00 86.56 103 LEU A O 1
ATOM 841 N N . TYR A 1 104 ? -9.844 -6.926 -2.940 1.00 84.25 104 TYR A N 1
ATOM 842 C CA . TYR A 1 104 ? -10.704 -5.942 -3.607 1.00 84.25 104 TYR A CA 1
ATOM 843 C C . TYR A 1 104 ? -12.172 -6.362 -3.530 1.00 84.25 104 TYR A C 1
ATOM 845 O O . TYR A 1 104 ? -13.031 -5.552 -3.186 1.00 84.25 104 TYR A O 1
ATOM 853 N N . GLY A 1 105 ? -12.450 -7.650 -3.765 1.00 81.56 105 GLY A N 1
ATOM 854 C CA . GLY A 1 105 ? -13.784 -8.225 -3.575 1.00 81.56 105 GLY A CA 1
ATOM 855 C C . GLY A 1 105 ? -14.252 -8.175 -2.118 1.00 81.56 105 GLY A C 1
ATOM 856 O O . GLY A 1 105 ? -15.443 -8.061 -1.859 1.00 81.56 105 GLY A O 1
ATOM 857 N N . ALA A 1 106 ? -13.312 -8.181 -1.172 1.00 85.38 106 ALA A N 1
ATOM 858 C CA . ALA A 1 106 ? -13.571 -8.054 0.258 1.00 85.38 106 ALA A CA 1
ATOM 859 C C . ALA A 1 106 ? -13.677 -6.587 0.738 1.00 85.38 106 ALA A C 1
ATOM 861 O O . ALA A 1 106 ? -13.654 -6.324 1.935 1.00 85.38 106 ALA A O 1
ATOM 862 N N . GLY A 1 107 ? -13.762 -5.613 -0.177 1.00 83.81 107 GLY A N 1
ATOM 863 C CA . GLY A 1 107 ? -14.009 -4.202 0.141 1.00 83.81 107 GLY A CA 1
ATOM 864 C C . GLY A 1 107 ? -12.768 -3.353 0.436 1.00 83.81 107 GLY A C 1
ATOM 865 O O . GLY A 1 107 ? -12.907 -2.143 0.624 1.00 83.81 107 GLY A O 1
ATOM 866 N N . PHE A 1 108 ? -11.561 -3.928 0.424 1.00 84.19 108 PHE A N 1
ATOM 867 C CA . PHE A 1 108 ? -10.324 -3.172 0.631 1.00 84.19 108 PHE A CA 1
ATOM 868 C C . PHE A 1 108 ? -9.914 -2.407 -0.634 1.00 84.19 108 PHE A C 1
ATOM 870 O O . PHE A 1 108 ? -9.878 -2.959 -1.733 1.00 84.19 108 PHE A O 1
ATOM 877 N N . ALA A 1 109 ? -9.498 -1.147 -0.474 1.00 77.75 109 ALA A N 1
ATOM 878 C CA . ALA A 1 109 ? -8.996 -0.325 -1.581 1.00 77.75 109 ALA A CA 1
ATOM 879 C C . ALA A 1 109 ? -7.641 -0.814 -2.143 1.00 77.75 109 ALA A C 1
ATOM 881 O O . ALA A 1 109 ? -7.325 -0.597 -3.321 1.00 77.75 109 ALA A O 1
ATOM 882 N N . HIS A 1 110 ? -6.847 -1.495 -1.307 1.00 79.06 110 HIS A N 1
ATOM 883 C CA . HIS A 1 110 ? -5.497 -1.960 -1.628 1.00 79.06 110 HIS A CA 1
ATOM 884 C C . HIS A 1 110 ? -5.300 -3.428 -1.258 1.00 79.06 110 HIS A C 1
ATOM 886 O O . HIS A 1 110 ? -5.855 -3.924 -0.281 1.00 79.06 110 HIS A O 1
ATOM 892 N N . ASN A 1 111 ? -4.446 -4.109 -2.022 1.00 84.38 111 ASN A N 1
ATOM 893 C CA . ASN A 1 111 ? -4.094 -5.507 -1.802 1.00 84.38 111 ASN A CA 1
ATOM 894 C C . ASN A 1 111 ? -2.806 -5.611 -0.968 1.00 84.38 111 ASN A C 1
ATOM 896 O O . ASN A 1 111 ? -1.851 -6.283 -1.352 1.00 84.38 111 ASN A O 1
ATOM 900 N N . ASN A 1 112 ? -2.767 -4.868 0.140 1.00 84.44 112 ASN A N 1
ATOM 901 C CA . ASN A 1 112 ? -1.648 -4.856 1.086 1.00 84.44 112 ASN A CA 1
ATOM 902 C C . ASN A 1 112 ? -1.713 -6.086 2.007 1.00 84.44 112 ASN A C 1
ATOM 904 O O . ASN A 1 112 ? -2.637 -6.882 1.878 1.00 84.44 112 ASN A O 1
ATOM 908 N N . CYS A 1 113 ? -0.743 -6.221 2.919 1.00 87.12 113 CYS A N 1
ATOM 909 C CA . CYS A 1 113 ? -0.456 -7.319 3.860 1.00 87.12 113 CYS A CA 1
ATOM 910 C C . CYS A 1 113 ? -1.670 -8.094 4.431 1.00 87.12 113 CYS A C 1
ATOM 912 O O . CYS A 1 113 ? -1.958 -8.034 5.621 1.00 87.12 113 CYS A O 1
ATOM 914 N N . GLY A 1 114 ? -2.395 -8.840 3.594 1.00 87.69 114 GLY A N 1
ATOM 915 C CA . GLY A 1 114 ? -3.643 -9.506 3.974 1.00 87.69 114 GLY A CA 1
ATOM 916 C C . GLY A 1 114 ? -4.782 -8.557 4.375 1.00 87.69 114 GLY A C 1
ATOM 917 O O . GLY A 1 114 ? -5.617 -8.953 5.174 1.00 87.69 114 GLY A O 1
ATOM 918 N N . GLY A 1 115 ? -4.801 -7.316 3.874 1.00 88.56 115 GLY A N 1
ATOM 919 C CA . GLY A 1 115 ? -5.782 -6.281 4.246 1.00 88.56 115 GLY A CA 1
ATOM 920 C C . GLY A 1 115 ? -5.329 -5.395 5.412 1.00 88.56 115 GLY A C 1
ATOM 921 O O . GLY A 1 115 ? -5.848 -4.292 5.596 1.00 88.56 115 GLY A O 1
ATOM 922 N N . PHE A 1 116 ? -4.294 -5.824 6.139 1.00 91.75 116 PHE A N 1
ATOM 923 C CA . PHE A 1 116 ? -3.654 -5.045 7.190 1.00 91.75 116 PHE A CA 1
ATOM 924 C C . PHE A 1 116 ? -2.648 -4.028 6.629 1.00 91.75 116 PHE A C 1
ATOM 926 O O . PHE A 1 116 ? -1.954 -4.270 5.636 1.00 91.75 116 PHE A O 1
ATOM 933 N N . CYS A 1 117 ? -2.535 -2.883 7.300 1.00 88.38 117 CYS A N 1
ATOM 934 C CA . CYS A 1 117 ? -1.485 -1.896 7.081 1.00 88.38 117 CYS A CA 1
ATOM 935 C C . CYS A 1 117 ? -1.189 -1.187 8.404 1.00 88.38 117 CYS A C 1
ATOM 937 O O . CYS A 1 117 ? -2.107 -0.668 9.024 1.00 88.38 117 CYS A O 1
ATOM 939 N N . VAL A 1 118 ? 0.082 -1.070 8.799 1.00 88.44 118 VAL A N 1
ATOM 940 C CA . VAL A 1 118 ? 0.478 -0.341 10.027 1.00 88.44 118 VAL A CA 1
ATOM 941 C C . VAL A 1 118 ? 0.111 1.149 10.002 1.00 88.44 118 VAL A C 1
ATOM 943 O O . VAL A 1 118 ? 0.151 1.810 11.027 1.00 88.44 118 VAL A O 1
ATOM 946 N N . LYS A 1 119 ? -0.233 1.683 8.823 1.00 84.88 119 LYS A N 1
ATOM 947 C CA . LYS A 1 119 ? -0.702 3.061 8.624 1.00 84.88 119 LYS A CA 1
ATOM 948 C C . LYS A 1 119 ? -2.208 3.151 8.350 1.00 84.88 119 LYS A C 1
ATOM 950 O O . LYS A 1 119 ? -2.686 4.213 7.963 1.00 84.88 119 LYS A O 1
ATOM 955 N N . ALA A 1 120 ? -2.950 2.048 8.456 1.00 87.75 120 ALA A N 1
ATOM 956 C CA . ALA A 1 120 ? -4.398 2.075 8.287 1.00 87.75 120 ALA A CA 1
ATOM 957 C C . ALA A 1 120 ? -5.062 2.806 9.460 1.00 87.75 120 ALA A C 1
ATOM 959 O O . ALA A 1 120 ? -4.657 2.652 10.609 1.00 87.75 120 ALA A O 1
ATOM 960 N N . GLY A 1 121 ? -6.098 3.590 9.161 1.00 89.94 121 GLY A N 1
ATOM 961 C CA . GLY A 1 121 ? -6.923 4.227 10.185 1.00 89.94 121 GLY A CA 1
ATOM 962 C C . GLY A 1 121 ? -7.889 3.246 10.857 1.00 89.94 121 GLY A C 1
ATOM 963 O O . GLY A 1 121 ? -8.104 2.132 10.375 1.00 89.94 121 GLY A O 1
ATOM 964 N N . MET A 1 122 ? -8.530 3.702 11.939 1.00 93.75 122 MET A N 1
ATOM 965 C CA . MET A 1 122 ? -9.466 2.904 12.749 1.00 93.75 122 MET A CA 1
ATOM 966 C C . MET A 1 122 ? -10.561 2.230 11.910 1.00 93.75 122 MET A C 1
ATOM 968 O O . MET A 1 122 ? -10.782 1.035 12.063 1.00 93.75 122 MET A O 1
ATOM 972 N N . GLY A 1 123 ? -11.184 2.946 10.965 1.00 92.75 123 GLY A N 1
ATOM 973 C CA . GLY A 1 123 ? -12.239 2.380 10.113 1.00 92.75 123 GLY A CA 1
ATOM 974 C C . GLY A 1 123 ? -11.776 1.202 9.251 1.00 92.75 123 GLY A C 1
ATOM 975 O O . GLY A 1 123 ? -12.488 0.214 9.126 1.00 92.75 123 GLY A O 1
ATOM 976 N N . GLN A 1 124 ? -10.556 1.249 8.701 1.00 92.12 124 GLN A N 1
ATOM 977 C CA . GLN A 1 124 ? -10.009 0.107 7.957 1.00 92.12 124 GLN A CA 1
ATOM 978 C C . GLN A 1 124 ? -9.649 -1.054 8.891 1.00 92.12 124 GLN A C 1
ATOM 980 O O . GLN A 1 124 ? -9.783 -2.209 8.495 1.00 92.12 124 GLN A O 1
ATOM 985 N N . MET A 1 125 ? -9.187 -0.769 10.110 1.00 94.62 125 MET A N 1
ATOM 986 C CA . MET A 1 125 ? -8.901 -1.814 11.095 1.00 94.62 125 MET A CA 1
ATOM 987 C C . MET A 1 125 ? -10.183 -2.525 11.541 1.00 94.62 125 MET A C 1
ATOM 989 O O . MET A 1 125 ? -10.184 -3.748 11.627 1.00 94.62 125 MET A O 1
ATOM 993 N N . VAL A 1 126 ? -11.285 -1.797 11.738 1.00 96.06 126 VAL A N 1
ATOM 994 C CA . VAL A 1 126 ? -12.599 -2.401 12.014 1.00 96.06 126 VAL A CA 1
ATOM 995 C C . VAL A 1 126 ? -13.097 -3.208 10.816 1.00 96.06 126 VAL A C 1
ATOM 997 O O . VAL A 1 126 ? -13.449 -4.369 10.987 1.00 96.06 126 VAL A O 1
ATOM 1000 N N . HIS A 1 127 ? -12.989 -2.680 9.592 1.00 94.56 127 HIS A N 1
ATOM 1001 C CA . HIS A 1 127 ? -13.305 -3.446 8.376 1.00 94.56 127 HIS A CA 1
ATOM 1002 C C . HIS A 1 127 ? -12.480 -4.743 8.273 1.00 94.56 127 HIS A C 1
ATOM 1004 O O . HIS A 1 127 ? -12.994 -5.788 7.874 1.00 94.56 127 HIS A O 1
ATOM 1010 N N . LEU A 1 128 ? -11.198 -4.709 8.666 1.00 95.19 128 LEU A N 1
ATOM 1011 C CA . LEU A 1 128 ? -10.351 -5.902 8.741 1.00 95.19 128 LEU A CA 1
ATOM 1012 C C . LEU A 1 128 ? -10.851 -6.900 9.788 1.00 95.19 128 LEU A C 1
ATOM 1014 O O . LEU A 1 128 ? -10.864 -8.091 9.493 1.00 95.19 128 LEU A O 1
ATOM 1018 N N . TYR A 1 129 ? -11.255 -6.436 10.971 1.00 97.19 129 TYR A N 1
ATOM 1019 C CA . TYR A 1 129 ? -11.831 -7.290 12.011 1.00 97.19 129 TYR A CA 1
ATOM 1020 C C . TYR A 1 129 ? -13.108 -7.986 11.529 1.00 97.19 129 TYR A C 1
ATOM 1022 O O . TYR A 1 129 ? -13.236 -9.198 11.671 1.00 97.19 129 TYR A O 1
ATOM 1030 N N . GLU A 1 130 ? -14.011 -7.244 10.893 1.00 95.44 130 GLU A N 1
ATOM 1031 C CA . GLU A 1 130 ? -15.283 -7.772 10.389 1.00 95.44 130 GLU A CA 1
ATOM 1032 C C . GLU A 1 130 ? -15.097 -8.753 9.224 1.00 95.44 130 GLU A C 1
ATOM 1034 O O . GLU A 1 130 ? -15.839 -9.726 9.096 1.00 95.44 130 GLU A O 1
ATOM 1039 N N . THR A 1 131 ? -14.102 -8.510 8.367 1.00 94.00 131 THR A N 1
ATOM 1040 C CA . THR A 1 131 ? -13.921 -9.264 7.117 1.00 94.00 131 THR A CA 1
ATOM 1041 C C . THR A 1 131 ? -12.954 -10.444 7.253 1.00 94.00 131 THR A C 1
ATOM 1043 O O . THR A 1 131 ? -13.151 -11.475 6.612 1.00 94.00 131 THR A O 1
ATOM 1046 N N . LEU A 1 132 ? -11.882 -10.290 8.038 1.00 95.12 132 LEU A N 1
ATOM 1047 C CA . LEU A 1 132 ? -10.803 -11.271 8.245 1.00 95.12 132 LEU A CA 1
ATOM 1048 C C . LEU A 1 132 ? -10.377 -11.270 9.732 1.00 95.12 132 LEU A C 1
ATOM 1050 O O . LEU A 1 132 ? -9.250 -10.863 10.057 1.00 95.12 132 LEU A O 1
ATOM 1054 N N . PRO A 1 133 ? -11.262 -11.691 10.657 1.00 96.62 133 PRO A N 1
ATOM 1055 C CA . PRO A 1 133 ? -11.048 -11.568 12.101 1.00 96.62 133 PRO A CA 1
ATOM 1056 C C . PRO A 1 133 ? -9.778 -12.274 12.578 1.00 96.62 133 PRO A C 1
ATOM 1058 O O . PRO A 1 133 ? -9.059 -11.756 13.429 1.00 96.62 133 PRO A O 1
ATOM 1061 N N . GLU A 1 134 ? -9.427 -13.419 11.994 1.00 96.88 134 GLU A N 1
ATOM 1062 C CA . GLU A 1 134 ? -8.203 -14.147 12.325 1.00 96.88 134 GLU A CA 1
ATOM 1063 C C . GLU A 1 134 ? -6.938 -13.339 12.005 1.00 96.88 134 GLU A C 1
ATOM 1065 O O . GLU A 1 134 ? -5.949 -13.402 12.739 1.00 96.88 134 GLU A O 1
ATOM 1070 N N . ARG A 1 135 ? -6.971 -12.533 10.933 1.00 95.50 135 ARG A N 1
ATOM 1071 C CA . ARG A 1 135 ? -5.866 -11.640 10.567 1.00 95.50 135 ARG A CA 1
ATOM 1072 C C . ARG A 1 135 ? -5.764 -10.488 11.553 1.00 95.50 135 ARG A C 1
ATOM 1074 O O . ARG A 1 135 ? -4.657 -10.151 11.966 1.00 95.50 135 ARG A O 1
ATOM 1081 N N . TYR A 1 136 ? -6.898 -9.902 11.927 1.00 97.50 136 TYR A N 1
ATOM 1082 C CA . TYR A 1 136 ? -6.945 -8.842 12.926 1.00 97.50 136 TYR A CA 1
ATOM 1083 C C . TYR A 1 136 ? -6.381 -9.317 14.269 1.00 97.50 136 TYR A C 1
ATOM 1085 O O . TYR A 1 136 ? -5.455 -8.702 14.793 1.00 97.50 136 TYR A O 1
ATOM 1093 N N . LEU A 1 137 ? -6.876 -10.449 14.782 1.00 98.19 137 LEU A N 1
ATOM 1094 C CA . LEU A 1 137 ? -6.457 -11.021 16.065 1.00 98.19 137 LEU A CA 1
ATOM 1095 C C . LEU A 1 137 ? -4.970 -11.386 16.079 1.00 98.19 137 LEU A C 1
ATOM 1097 O O . LEU A 1 137 ? -4.294 -11.183 17.084 1.00 98.19 137 LEU A O 1
ATOM 1101 N N . TYR A 1 138 ? -4.428 -11.860 14.953 1.00 97.69 138 TYR A N 1
ATOM 1102 C CA . TYR A 1 138 ? -2.987 -12.053 14.814 1.00 97.69 138 TYR A CA 1
ATOM 1103 C C . TYR A 1 138 ? -2.213 -10.741 15.016 1.00 97.69 138 TYR A C 1
ATOM 1105 O O . TYR A 1 138 ? -1.211 -10.725 15.726 1.00 97.69 138 TYR A O 1
ATOM 1113 N N . HIS A 1 139 ? -2.661 -9.634 14.418 1.00 97.31 139 HIS A N 1
ATOM 1114 C CA . HIS A 1 139 ? -1.993 -8.339 14.572 1.00 97.31 139 HIS A CA 1
ATOM 1115 C C . HIS A 1 139 ? -2.195 -7.720 15.960 1.00 97.31 139 HIS A C 1
ATOM 1117 O O . HIS A 1 139 ? -1.249 -7.131 16.476 1.00 97.31 139 HIS A O 1
ATOM 1123 N N . GLU A 1 140 ? -3.359 -7.910 16.587 1.00 97.81 140 GLU A N 1
ATOM 1124 C CA . GLU A 1 140 ? -3.598 -7.568 17.999 1.00 97.81 140 GLU A CA 1
ATOM 1125 C C . GLU A 1 140 ? -2.594 -8.290 18.908 1.00 97.81 140 GLU A C 1
ATOM 1127 O O . GLU A 1 140 ? -1.927 -7.658 19.724 1.00 97.81 140 GLU A O 1
ATOM 1132 N N . GLN A 1 141 ? -2.404 -9.597 18.707 1.00 98.12 141 GLN A N 1
ATOM 1133 C CA . GLN A 1 141 ? -1.423 -10.369 19.467 1.00 98.12 141 GLN A CA 1
ATOM 1134 C C . GLN A 1 141 ? 0.013 -9.891 19.208 1.00 98.12 141 GLN A C 1
ATOM 1136 O O . GLN A 1 141 ? 0.810 -9.803 20.139 1.00 98.12 141 GLN A O 1
ATOM 1141 N N . LYS A 1 142 ? 0.357 -9.548 17.960 1.00 97.44 142 LYS A N 1
ATOM 1142 C CA . LYS A 1 142 ? 1.692 -9.024 17.626 1.00 97.44 142 LYS A CA 1
ATOM 1143 C C . LYS A 1 142 ? 1.962 -7.643 18.208 1.00 97.44 142 LYS A C 1
ATOM 1145 O O . LYS A 1 142 ? 3.112 -7.361 18.529 1.00 97.44 142 LYS A O 1
ATOM 1150 N N . GLU A 1 143 ? 0.943 -6.802 18.356 1.00 97.69 143 GLU A N 1
ATOM 1151 C CA . GLU A 1 143 ? 1.071 -5.532 19.073 1.00 97.69 143 GLU A CA 1
ATOM 1152 C C . GLU A 1 143 ? 1.430 -5.777 20.545 1.00 97.69 143 GLU A C 1
ATOM 1154 O O . GLU A 1 143 ? 2.391 -5.188 21.031 1.00 97.69 143 GLU A O 1
ATOM 1159 N N . LEU A 1 144 ? 0.745 -6.713 21.215 1.00 96.81 144 LEU A N 1
ATOM 1160 C CA . LEU A 1 144 ? 1.038 -7.087 22.606 1.00 96.81 144 LEU A CA 1
ATOM 1161 C C . LEU A 1 144 ? 2.449 -7.671 22.769 1.00 96.81 144 LEU A C 1
ATOM 1163 O O . LEU A 1 144 ? 3.212 -7.209 23.613 1.00 96.81 144 LEU A O 1
ATOM 1167 N N . GLU A 1 145 ? 2.832 -8.633 21.923 1.00 97.75 145 GLU A N 1
ATOM 1168 C CA . GLU A 1 145 ? 4.187 -9.208 21.936 1.00 97.75 145 GLU A CA 1
ATOM 1169 C C . GLU A 1 145 ? 5.265 -8.128 21.736 1.00 97.75 145 GLU A C 1
ATOM 1171 O O . GLU A 1 145 ? 6.328 -8.175 22.355 1.00 97.75 145 GLU A O 1
ATOM 1176 N N . PHE A 1 146 ? 5.004 -7.145 20.868 1.00 97.44 146 PHE A N 1
ATOM 1177 C CA . PHE A 1 146 ? 5.941 -6.056 20.616 1.00 97.44 146 PHE A CA 1
ATOM 1178 C C . PHE A 1 146 ? 6.071 -5.124 21.824 1.00 97.44 146 PHE A C 1
ATOM 1180 O O . PHE A 1 146 ? 7.192 -4.771 22.181 1.00 97.44 146 PHE A O 1
ATOM 1187 N N . GLN A 1 147 ? 4.958 -4.773 22.474 1.00 97.12 147 GLN A N 1
ATOM 1188 C CA . GLN A 1 147 ? 4.947 -3.981 23.708 1.00 97.12 147 GLN A CA 1
ATOM 1189 C C . GLN A 1 147 ? 5.725 -4.670 24.834 1.00 97.12 147 GLN A C 1
ATOM 1191 O O . GLN A 1 147 ? 6.544 -4.030 25.494 1.00 97.12 147 GLN A O 1
ATOM 1196 N N . GLU A 1 148 ? 5.519 -5.980 25.018 1.00 97.44 148 GLU A N 1
ATOM 1197 C CA . GLU A 1 148 ? 6.265 -6.797 25.984 1.00 97.44 148 GLU A CA 1
ATOM 1198 C C . GLU A 1 148 ? 7.764 -6.810 25.671 1.00 97.44 148 GLU A C 1
ATOM 1200 O O . GLU A 1 148 ? 8.590 -6.637 26.567 1.00 97.44 148 GLU A O 1
ATOM 1205 N N . PHE A 1 149 ? 8.121 -6.963 24.394 1.00 97.94 149 PHE A N 1
ATOM 1206 C CA . PHE A 1 149 ? 9.511 -7.003 23.947 1.00 97.94 149 PHE A CA 1
ATOM 1207 C C . PHE A 1 149 ? 10.264 -5.689 24.202 1.00 97.94 149 PHE A C 1
ATOM 1209 O O . PHE A 1 149 ? 11.423 -5.719 24.615 1.00 97.94 149 PHE A O 1
ATOM 1216 N N . ILE A 1 150 ? 9.628 -4.539 23.963 1.00 97.69 150 ILE A N 1
ATOM 1217 C CA . ILE A 1 150 ? 10.273 -3.222 24.120 1.00 97.69 150 ILE A CA 1
ATOM 1218 C C . ILE A 1 150 ? 10.049 -2.588 25.499 1.00 97.69 150 ILE A C 1
ATOM 1220 O O . ILE A 1 150 ? 10.677 -1.577 25.807 1.00 97.69 150 ILE A O 1
ATOM 1224 N N . GLY A 1 151 ? 9.150 -3.144 26.316 1.00 97.12 151 GLY A N 1
ATOM 1225 C CA . GLY A 1 151 ? 8.800 -2.610 27.633 1.00 97.12 151 GLY A CA 1
ATOM 1226 C C . GLY A 1 151 ? 8.080 -1.257 27.583 1.00 97.12 151 GLY A C 1
ATOM 1227 O O . GLY A 1 151 ? 8.283 -0.425 28.466 1.00 97.12 151 GLY A O 1
ATOM 1228 N N . SER A 1 152 ? 7.276 -1.004 26.546 1.00 96.06 152 SER A N 1
ATOM 1229 C CA . SER A 1 152 ? 6.553 0.261 26.350 1.00 96.06 152 SER A CA 1
ATOM 1230 C C . SER A 1 152 ? 5.171 0.021 25.743 1.00 96.06 152 SER A C 1
ATOM 1232 O O . SER A 1 152 ? 4.979 -0.899 24.956 1.00 96.06 152 SER A O 1
ATOM 1234 N N . ASP A 1 153 ? 4.212 0.876 26.088 1.00 93.94 153 ASP A N 1
ATOM 1235 C CA . ASP A 1 153 ? 2.796 0.819 25.712 1.00 93.94 153 ASP A CA 1
ATOM 1236 C C . ASP A 1 153 ? 2.489 1.478 24.353 1.00 93.94 153 ASP A C 1
ATOM 1238 O O . ASP A 1 153 ? 1.396 2.006 24.126 1.00 93.94 153 ASP A O 1
ATOM 1242 N N . VAL A 1 154 ? 3.451 1.463 23.426 1.00 95.25 154 VAL A N 1
ATOM 1243 C CA . VAL A 1 154 ? 3.254 1.986 22.066 1.00 95.25 154 VAL A CA 1
ATOM 1244 C C . VAL A 1 154 ? 2.223 1.159 21.304 1.00 95.25 154 VAL A C 1
ATOM 1246 O O . VAL A 1 154 ? 2.125 -0.055 21.464 1.00 95.25 154 VAL A O 1
ATOM 1249 N N . THR A 1 155 ? 1.453 1.818 20.445 1.00 96.44 155 THR A N 1
ATOM 1250 C CA . THR A 1 155 ? 0.353 1.195 19.693 1.00 96.44 155 THR A CA 1
ATOM 1251 C C . THR A 1 155 ? 0.416 1.592 18.223 1.00 96.44 155 THR A C 1
ATOM 1253 O O . THR A 1 155 ? 1.021 2.603 17.859 1.00 96.44 155 THR A O 1
ATOM 1256 N N . ILE A 1 156 ? -0.196 0.778 17.366 1.00 93.50 156 ILE A N 1
ATOM 1257 C CA . ILE A 1 156 ? -0.319 1.017 15.924 1.00 93.50 156 ILE A CA 1
ATOM 1258 C C . ILE A 1 156 ? -1.223 2.224 15.664 1.00 93.50 156 ILE A C 1
ATOM 1260 O O . ILE A 1 156 ? -0.980 3.000 14.738 1.00 93.50 156 ILE A O 1
ATOM 1264 N N . LEU A 1 157 ? -2.274 2.379 16.472 1.00 95.50 157 LEU A N 1
ATOM 1265 C CA . LEU A 1 157 ? -3.245 3.454 16.340 1.00 95.50 157 LEU A CA 1
ATOM 1266 C C . LEU A 1 157 ? -3.086 4.467 17.465 1.00 95.50 157 LEU A C 1
ATOM 1268 O O . LEU A 1 157 ? -2.638 4.183 18.565 1.00 95.50 157 LEU A O 1
ATOM 1272 N N . SER A 1 158 ? -3.531 5.682 17.197 1.00 93.44 158 SER A N 1
ATOM 1273 C CA . SER A 1 158 ? -3.690 6.701 18.223 1.00 93.44 158 SER A CA 1
ATOM 1274 C C . SER A 1 158 ? -4.962 7.470 17.943 1.00 93.44 158 SER A C 1
ATOM 1276 O O . SER A 1 158 ? -5.345 7.622 16.782 1.00 93.44 158 SER A O 1
ATOM 1278 N N . GLU A 1 159 ? -5.572 8.011 18.982 1.00 92.62 159 GLU A N 1
ATOM 1279 C CA . GLU A 1 159 ? -6.731 8.881 18.850 1.00 92.62 159 GLU A CA 1
ATOM 1280 C C . GLU A 1 159 ? -6.490 10.208 19.561 1.00 92.62 159 GLU A C 1
ATOM 1282 O O . GLU A 1 159 ? -5.787 10.275 20.569 1.00 92.62 159 GLU A O 1
ATOM 1287 N N . THR A 1 160 ? -7.094 11.268 19.032 1.00 92.19 160 THR A N 1
ATOM 1288 C CA . THR A 1 160 ? -7.086 12.587 19.664 1.00 92.19 160 THR A CA 1
ATOM 1289 C C . THR A 1 160 ? -8.478 12.876 20.199 1.00 92.19 160 THR A C 1
ATOM 1291 O O . THR A 1 160 ? -9.428 12.993 19.425 1.00 92.19 160 THR A O 1
ATOM 1294 N N . LYS A 1 161 ? -8.614 13.017 21.520 1.00 87.31 161 LYS A N 1
ATOM 1295 C CA . LYS A 1 161 ? -9.866 13.420 22.174 1.00 87.31 161 LYS A CA 1
ATOM 1296 C C . LYS A 1 161 ? -9.632 14.720 22.927 1.00 87.31 161 LYS A C 1
ATOM 1298 O O . LYS A 1 161 ? -8.706 14.824 23.714 1.00 87.31 161 LYS A O 1
ATOM 1303 N N . ARG A 1 162 ? -10.475 15.728 22.664 1.00 89.94 162 ARG A N 1
ATOM 1304 C CA . ARG A 1 162 ? -10.379 17.069 23.282 1.00 89.94 162 ARG A CA 1
ATOM 1305 C C . ARG A 1 162 ? -8.985 17.715 23.157 1.00 89.94 162 ARG A C 1
ATOM 1307 O O . ARG A 1 162 ? -8.553 18.428 24.049 1.00 89.94 162 ARG A O 1
ATOM 1314 N N . GLY A 1 163 ? -8.297 17.469 22.041 1.00 92.44 163 GLY A N 1
ATOM 1315 C CA . GLY A 1 163 ? -6.953 17.997 21.777 1.00 92.44 163 GLY A CA 1
ATOM 1316 C C . GLY A 1 163 ? -5.808 17.168 22.367 1.00 92.44 163 GLY A C 1
ATOM 1317 O O . GLY A 1 163 ? -4.658 17.414 22.022 1.00 92.44 163 GLY A O 1
ATOM 1318 N N . GLU A 1 164 ? -6.101 16.150 23.175 1.00 93.19 164 GLU A N 1
ATOM 1319 C CA . GLU A 1 164 ? -5.094 15.263 23.753 1.00 93.19 164 GLU A CA 1
ATOM 1320 C C . GLU A 1 164 ? -4.970 13.985 22.925 1.00 93.19 164 GLU A C 1
ATOM 1322 O O . GLU A 1 164 ? -5.957 13.284 22.678 1.00 93.19 164 GLU A O 1
ATOM 1327 N N . ARG A 1 165 ? -3.746 13.691 22.477 1.00 93.69 165 ARG A N 1
ATOM 1328 C CA . ARG A 1 165 ? -3.421 12.463 21.749 1.00 93.69 165 ARG A CA 1
ATOM 1329 C C . ARG A 1 165 ? -3.121 11.345 22.740 1.00 93.69 165 ARG A C 1
ATOM 1331 O O . ARG A 1 165 ? -2.280 11.516 23.616 1.00 93.69 165 ARG A O 1
ATOM 1338 N N . ARG A 1 166 ? -3.749 10.187 22.548 1.00 94.31 166 ARG A N 1
ATOM 1339 C CA . ARG A 1 166 ? 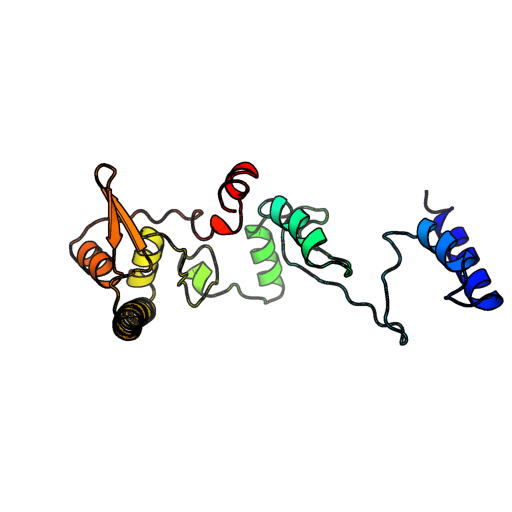-3.476 8.966 23.312 1.00 94.31 166 ARG A CA 1
ATOM 1340 C C . ARG A 1 166 ? -3.297 7.754 22.410 1.00 94.31 166 ARG A C 1
ATOM 1342 O O . ARG A 1 166 ? -3.834 7.706 21.301 1.00 94.31 166 ARG A O 1
ATOM 1349 N N . ASN A 1 167 ? -2.548 6.787 22.917 1.00 96.19 167 ASN A N 1
ATOM 1350 C CA . ASN A 1 167 ? -2.399 5.469 22.317 1.00 96.19 167 ASN A CA 1
ATOM 1351 C C . ASN A 1 167 ? -3.752 4.746 22.302 1.00 96.19 167 ASN A C 1
ATOM 1353 O O . ASN A 1 167 ? -4.549 4.901 23.228 1.00 96.19 167 ASN A O 1
ATOM 1357 N N . LEU A 1 168 ? -4.015 3.995 21.235 1.00 96.50 168 LEU A N 1
ATOM 1358 C CA . LEU A 1 168 ? -5.216 3.182 21.078 1.00 96.50 168 LEU A CA 1
ATOM 1359 C C . LEU A 1 168 ? -4.778 1.811 20.570 1.00 96.50 168 LEU A C 1
ATOM 1361 O O . LEU A 1 168 ? -4.378 1.671 19.417 1.00 96.50 168 LEU A O 1
ATOM 1365 N N . SER A 1 169 ? -4.844 0.797 21.427 1.00 97.44 169 SER A N 1
ATOM 1366 C CA . SER A 1 169 ? -4.491 -0.564 21.010 1.00 97.44 169 SER A CA 1
ATOM 1367 C C . SER A 1 169 ? -5.531 -1.137 20.049 1.00 97.44 169 SER A C 1
ATOM 1369 O O . SER A 1 169 ? -6.707 -0.754 20.077 1.00 97.44 169 SER A O 1
ATOM 1371 N N . LEU A 1 170 ? -5.125 -2.111 19.236 1.00 97.94 170 LEU A N 1
ATOM 1372 C CA . LEU A 1 170 ? -6.053 -2.909 18.436 1.00 97.94 170 LEU A CA 1
ATOM 1373 C C . LEU A 1 170 ? -7.073 -3.610 19.339 1.00 97.94 170 LEU A C 1
ATOM 1375 O O . LEU A 1 170 ? -8.267 -3.578 19.064 1.00 97.94 170 LEU A O 1
ATOM 1379 N N . ARG A 1 171 ? -6.641 -4.131 20.491 1.00 98.12 171 ARG A N 1
ATOM 1380 C CA . ARG A 1 171 ? -7.559 -4.744 21.458 1.00 98.12 171 ARG A CA 1
ATOM 1381 C C . ARG A 1 171 ? -8.649 -3.779 21.918 1.00 98.12 171 ARG A C 1
ATOM 1383 O O . ARG A 1 171 ? -9.819 -4.148 21.966 1.00 98.12 171 ARG A O 1
ATOM 1390 N N . GLU A 1 172 ? -8.282 -2.548 22.264 1.00 97.81 172 GLU A N 1
ATOM 1391 C CA . GLU A 1 172 ? -9.249 -1.534 22.685 1.00 97.81 172 GLU A CA 1
ATOM 1392 C C . GLU A 1 172 ? -10.187 -1.134 21.542 1.00 97.81 172 GLU A C 1
ATOM 1394 O O . GLU A 1 172 ? -11.395 -1.034 21.758 1.00 97.81 172 GLU A O 1
ATOM 1399 N N . LEU A 1 173 ? -9.659 -0.956 20.326 1.00 97.94 173 LEU A N 1
ATOM 1400 C CA . LEU A 1 173 ? -10.479 -0.686 19.146 1.00 97.94 173 LEU A CA 1
ATOM 1401 C C . LEU A 1 173 ? -11.505 -1.806 18.908 1.00 97.94 173 LEU A C 1
ATOM 1403 O O . LEU A 1 173 ? -12.681 -1.515 18.696 1.00 97.94 173 LEU A O 1
ATOM 1407 N N . ARG A 1 174 ? -11.084 -3.075 18.976 1.00 98.19 174 ARG A N 1
ATOM 1408 C CA . ARG A 1 174 ? -11.974 -4.230 18.811 1.00 98.19 174 ARG A CA 1
ATOM 1409 C C . ARG A 1 174 ? -13.080 -4.250 19.856 1.00 98.19 174 ARG A C 1
ATOM 1411 O O . ARG A 1 174 ? -14.240 -4.387 19.490 1.00 98.19 174 ARG A O 1
ATOM 1418 N N . LEU A 1 175 ? -12.744 -4.068 21.135 1.00 98.38 175 LEU A N 1
ATOM 1419 C CA . LEU A 1 175 ? -13.739 -4.050 22.214 1.00 98.38 175 LEU A CA 1
ATOM 1420 C C . LEU A 1 175 ? -14.778 -2.934 22.028 1.00 98.38 175 LEU A C 1
ATOM 1422 O O . LEU A 1 175 ? -15.949 -3.124 22.344 1.00 98.38 175 LEU A O 1
ATOM 1426 N N . ARG A 1 176 ? -14.368 -1.777 21.494 1.00 97.44 176 ARG A N 1
ATOM 1427 C CA . ARG A 1 176 ? -15.287 -0.678 21.166 1.00 97.44 176 ARG A CA 1
ATOM 1428 C C . ARG A 1 176 ? -16.203 -1.018 19.993 1.00 97.44 176 ARG A C 1
ATOM 1430 O O . ARG A 1 176 ? -17.402 -0.773 20.080 1.00 97.44 176 ARG A O 1
ATOM 1437 N N . ALA A 1 177 ? -15.659 -1.614 18.932 1.00 97.31 177 ALA A N 1
ATOM 1438 C CA . ALA A 1 177 ? -16.457 -2.074 17.798 1.00 97.31 177 ALA A CA 1
ATOM 1439 C C . ALA A 1 177 ? -17.468 -3.157 18.225 1.00 97.31 177 ALA A C 1
ATOM 1441 O O . ALA A 1 177 ? -18.643 -3.076 17.882 1.00 97.31 177 ALA A O 1
ATOM 1442 N N . GLU A 1 178 ? -17.052 -4.117 19.059 1.00 97.62 178 GLU A N 1
ATOM 1443 C CA . GLU A 1 178 ? -17.931 -5.141 19.651 1.00 97.62 178 GLU A CA 1
ATOM 1444 C C . GLU A 1 178 ? -19.026 -4.540 20.547 1.00 97.62 178 GLU A C 1
ATOM 1446 O O . GLU A 1 178 ? -20.132 -5.075 20.617 1.00 97.62 178 GLU A O 1
ATOM 1451 N N . ALA A 1 179 ? -18.744 -3.412 21.206 1.00 98.06 179 ALA A N 1
ATOM 1452 C CA . ALA A 1 179 ? -19.721 -2.652 21.985 1.00 98.06 179 ALA A CA 1
ATOM 1453 C C . ALA A 1 179 ? -20.675 -1.795 21.123 1.00 98.06 179 ALA A C 1
ATOM 1455 O O . ALA A 1 179 ? -21.552 -1.129 21.675 1.00 98.06 179 ALA A O 1
ATOM 1456 N N . GLY A 1 180 ? -20.526 -1.812 19.794 1.00 95.62 180 GLY A N 1
ATOM 1457 C CA . GLY A 1 180 ? -21.385 -1.100 18.847 1.00 95.62 180 GLY A CA 1
ATOM 1458 C C . GLY A 1 180 ? -20.942 0.327 18.513 1.00 95.62 180 GLY A C 1
ATOM 1459 O O . GLY A 1 180 ? -21.737 1.086 17.963 1.00 95.62 180 GLY A O 1
ATOM 1460 N N . GLU A 1 181 ? -19.708 0.725 18.840 1.00 96.00 181 GLU A N 1
ATOM 1461 C CA . GLU A 1 181 ? -19.155 1.996 18.358 1.00 96.00 181 GLU A CA 1
ATOM 1462 C C . GLU A 1 181 ? -18.899 1.911 16.844 1.00 96.00 181 GLU A C 1
ATOM 1464 O O . GLU A 1 181 ? -18.193 1.021 16.368 1.00 96.00 181 GLU A O 1
ATOM 1469 N N . GLU A 1 182 ? -19.472 2.839 16.075 1.00 92.19 182 GLU A N 1
ATOM 1470 C CA . GLU A 1 182 ? -19.295 2.880 14.624 1.00 92.19 182 GLU A CA 1
ATOM 1471 C C . GLU A 1 182 ? -18.004 3.610 14.235 1.00 92.19 182 GLU A C 1
ATOM 1473 O O . GLU A 1 182 ? -17.776 4.769 14.595 1.00 92.19 182 GLU A O 1
ATOM 1478 N N . PHE A 1 183 ? -17.185 2.961 13.408 1.00 90.75 183 PHE A N 1
ATOM 1479 C CA . PHE A 1 183 ? -15.963 3.543 12.862 1.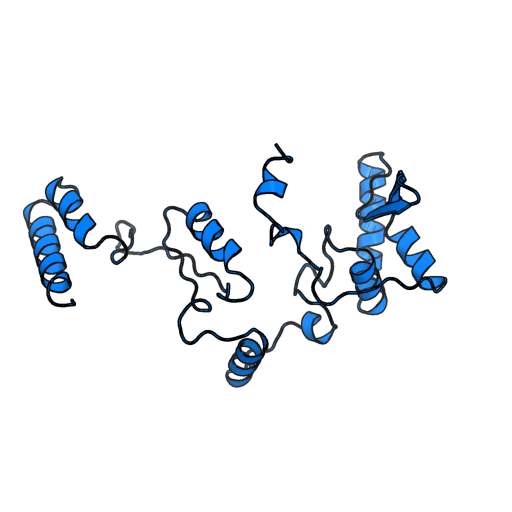00 90.75 183 PHE A CA 1
ATOM 1480 C C . PHE A 1 183 ? -16.098 3.701 11.353 1.00 90.75 183 PHE A C 1
ATOM 1482 O O . PHE A 1 183 ? -16.183 2.727 10.609 1.00 90.75 183 PHE A O 1
ATOM 1489 N N . ARG A 1 184 ? -16.091 4.948 10.875 1.00 80.75 184 ARG A N 1
ATOM 1490 C CA . ARG A 1 184 ? -16.270 5.235 9.450 1.00 80.75 184 ARG A CA 1
ATOM 1491 C C . ARG A 1 184 ? -15.118 4.653 8.625 1.00 80.75 184 ARG A C 1
ATOM 1493 O O . ARG A 1 184 ? -13.981 5.118 8.717 1.00 80.75 184 ARG A O 1
ATOM 1500 N N . PHE A 1 185 ? -15.433 3.682 7.775 1.00 76.12 185 PHE A N 1
ATOM 1501 C CA . PHE A 1 185 ? -14.545 3.203 6.722 1.00 76.12 185 PHE A CA 1
ATOM 1502 C C . PHE A 1 185 ? -14.805 3.998 5.441 1.00 76.12 185 PHE A C 1
ATOM 1504 O O . PHE A 1 185 ? -15.835 3.823 4.791 1.00 76.12 185 PHE A O 1
ATOM 1511 N N . ASP A 1 186 ? -13.891 4.904 5.088 1.00 63.38 186 ASP A N 1
ATOM 1512 C CA . ASP A 1 186 ? -13.969 5.618 3.815 1.00 63.38 186 ASP A CA 1
ATOM 1513 C C . ASP A 1 186 ? -13.139 4.892 2.750 1.00 63.38 186 ASP A C 1
ATOM 1515 O O . ASP A 1 186 ? -11.937 4.648 2.924 1.00 63.38 186 ASP A O 1
ATOM 1519 N N . LYS A 1 187 ? -13.782 4.534 1.635 1.00 53.62 187 LYS A N 1
ATOM 1520 C CA . LYS A 1 187 ? -13.143 3.872 0.492 1.00 53.62 187 LYS A CA 1
ATOM 1521 C C . LYS A 1 187 ? -12.286 4.897 -0.255 1.00 53.62 187 LYS A C 1
ATOM 1523 O O . LYS A 1 187 ? -12.683 5.404 -1.294 1.00 53.62 187 LYS A O 1
ATOM 1528 N N . GLY A 1 188 ? -11.109 5.208 0.280 1.00 46.00 188 GLY A N 1
ATOM 1529 C CA . GLY A 1 188 ? -10.174 6.143 -0.359 1.00 46.00 188 GLY A CA 1
ATOM 1530 C C . GLY A 1 188 ? -9.085 6.721 0.541 1.00 46.00 188 GLY A C 1
ATOM 1531 O O . GLY A 1 188 ? -8.138 7.307 0.034 1.00 46.00 188 GLY A O 1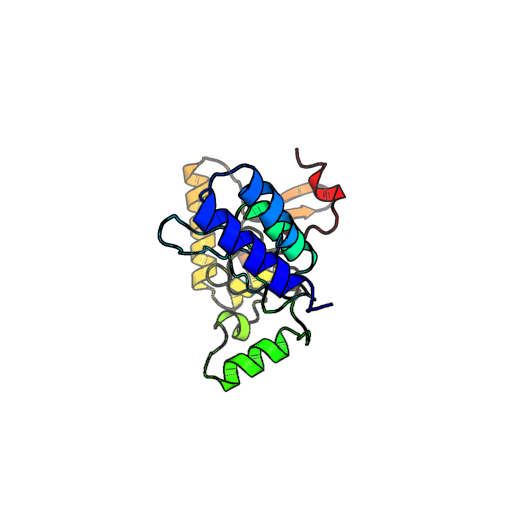
ATOM 1532 N N . THR A 1 189 ? -9.170 6.547 1.864 1.00 44.72 189 THR A N 1
ATOM 1533 C CA . THR A 1 189 ? -8.167 7.083 2.810 1.00 44.72 189 THR A CA 1
ATOM 1534 C C . THR A 1 189 ? -7.100 6.079 3.230 1.00 44.72 189 THR A C 1
ATOM 1536 O O . THR A 1 189 ? -6.103 6.452 3.855 1.00 44.72 189 THR A O 1
ATOM 1539 N N . ALA A 1 190 ? -7.256 4.808 2.862 1.00 42.34 190 ALA A N 1
ATOM 1540 C CA . ALA A 1 190 ? -6.198 3.826 3.026 1.00 42.34 190 ALA A CA 1
ATOM 1541 C C . ALA A 1 190 ? -4.969 4.278 2.209 1.00 42.34 190 ALA A C 1
ATOM 1543 O O . ALA A 1 190 ? -5.085 4.604 1.039 1.00 42.34 190 ALA A O 1
ATOM 1544 N N . CYS A 1 191 ? -3.786 4.343 2.823 1.00 46.31 191 CYS A N 1
ATOM 1545 C CA . CYS A 1 191 ? -2.524 4.706 2.155 1.00 46.31 191 CYS A CA 1
ATOM 1546 C C . CYS A 1 191 ? -2.380 6.133 1.572 1.00 46.31 191 CYS A C 1
ATOM 1548 O O . CYS A 1 191 ? -1.486 6.343 0.748 1.00 46.31 191 CYS A O 1
ATOM 1550 N N . ALA A 1 192 ? -3.092 7.144 2.088 1.00 40.50 192 ALA A N 1
ATOM 1551 C CA . ALA A 1 192 ? -2.779 8.551 1.780 1.00 40.50 192 ALA A CA 1
ATOM 1552 C C . ALA A 1 192 ? -1.296 8.920 2.045 1.00 40.50 192 ALA A C 1
ATOM 1554 O O . ALA A 1 192 ? -0.756 9.812 1.416 1.00 40.50 192 ALA A O 1
ATOM 1555 N N . CYS A 1 193 ? -0.561 8.182 2.886 1.00 41.91 193 CYS A N 1
ATOM 1556 C CA . CYS A 1 193 ? 0.876 8.401 3.108 1.00 41.91 193 CYS A CA 1
ATOM 1557 C C . CYS A 1 193 ? 1.798 8.125 1.898 1.00 41.91 193 CYS A C 1
ATOM 1559 O O . CYS A 1 193 ? 2.993 8.391 1.998 1.00 41.91 193 CYS A O 1
ATOM 1561 N N . LEU A 1 194 ? 1.305 7.551 0.793 1.00 43.28 194 LEU A N 1
ATOM 1562 C CA . LEU A 1 194 ? 2.049 7.482 -0.479 1.00 43.28 194 LEU A CA 1
ATOM 1563 C C . LEU A 1 194 ? 1.616 8.570 -1.479 1.00 43.28 194 LEU A C 1
ATOM 1565 O O . LEU A 1 194 ? 2.257 8.708 -2.524 1.00 43.28 194 LEU A O 1
ATOM 1569 N N . ASN A 1 195 ? 0.600 9.365 -1.130 1.00 42.12 195 ASN A N 1
ATOM 1570 C CA . ASN A 1 195 ? 0.183 10.578 -1.827 1.00 42.12 195 ASN A CA 1
ATOM 1571 C C . ASN A 1 195 ? 0.351 11.776 -0.879 1.00 42.12 195 ASN A C 1
ATOM 1573 O O . ASN A 1 195 ? -0.568 12.077 -0.117 1.00 42.12 195 ASN A O 1
ATOM 1577 N N . PRO A 1 196 ? 1.517 12.455 -0.876 1.00 39.69 196 PRO A N 1
ATOM 1578 C CA . PRO A 1 196 ? 1.662 13.664 -0.078 1.00 39.69 196 PRO A CA 1
ATOM 1579 C C . PRO A 1 196 ? 0.557 14.645 -0.477 1.00 39.69 196 PRO A C 1
ATOM 1581 O O . PRO A 1 196 ? 0.429 15.009 -1.641 1.00 39.69 196 PRO A O 1
ATOM 1584 N N . THR A 1 197 ? -0.256 15.061 0.492 1.00 39.28 197 THR A N 1
ATOM 1585 C CA . THR A 1 197 ? -1.346 16.025 0.286 1.00 39.28 197 THR A CA 1
ATOM 1586 C C . THR A 1 197 ? -0.828 17.407 -0.119 1.00 39.28 197 THR A C 1
ATOM 1588 O O . THR A 1 197 ? -1.594 18.207 -0.645 1.00 39.28 197 THR A O 1
ATOM 1591 N N . SER A 1 198 ? 0.464 17.694 0.106 1.00 39.78 198 SER A N 1
ATOM 1592 C CA . SER A 1 198 ? 1.217 18.777 -0.540 1.00 39.78 198 SER A CA 1
ATOM 1593 C C . SER A 1 198 ? 2.734 18.632 -0.285 1.00 39.78 198 SER A C 1
ATOM 1595 O O . SER A 1 198 ? 3.107 18.022 0.719 1.00 39.78 198 SER A O 1
ATOM 1597 N N . PRO A 1 199 ? 3.607 19.251 -1.108 1.00 36.09 199 PRO A N 1
ATOM 1598 C CA . PRO A 1 199 ? 5.056 19.329 -0.866 1.00 36.09 199 PRO A CA 1
ATOM 1599 C C . PRO A 1 199 ? 5.443 19.959 0.485 1.00 36.09 199 PRO A C 1
ATOM 1601 O O . PRO A 1 199 ? 6.465 19.606 1.060 1.00 36.09 199 PRO A O 1
ATOM 1604 N N . LEU A 1 200 ? 4.608 20.857 1.020 1.00 39.22 200 LEU A N 1
ATOM 1605 C CA . LEU A 1 200 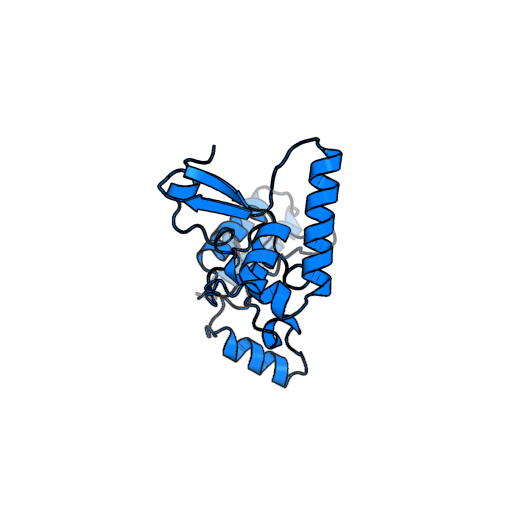? 4.848 21.558 2.289 1.00 39.22 200 LEU A CA 1
ATOM 1606 C C . LEU A 1 200 ? 4.770 20.632 3.514 1.00 39.22 200 LEU A C 1
ATOM 1608 O O . LEU A 1 200 ? 5.323 20.952 4.561 1.00 39.22 200 LEU A O 1
ATOM 1612 N N . ALA A 1 201 ? 4.093 19.485 3.397 1.00 39.12 201 ALA A N 1
ATOM 1613 C CA . ALA A 1 201 ? 3.986 18.518 4.487 1.00 39.12 201 ALA A CA 1
ATOM 1614 C C . ALA A 1 201 ? 5.298 17.743 4.734 1.00 39.12 201 ALA A C 1
ATOM 1616 O O . ALA A 1 201 ? 5.480 17.222 5.832 1.00 39.12 201 ALA A O 1
ATOM 1617 N N . ASP A 1 202 ? 6.209 17.704 3.752 1.00 38.94 202 ASP A N 1
ATOM 1618 C CA . ASP A 1 202 ? 7.495 16.998 3.848 1.00 38.94 202 ASP A CA 1
ATOM 1619 C C . ASP A 1 202 ? 8.647 17.884 4.369 1.00 38.94 202 ASP A C 1
ATOM 1621 O O . ASP A 1 202 ? 9.621 17.349 4.894 1.00 38.94 202 ASP A O 1
ATOM 1625 N N . GLU A 1 203 ? 8.554 19.221 4.304 1.00 33.38 203 GLU A N 1
ATOM 1626 C CA . GLU A 1 203 ? 9.606 20.112 4.844 1.00 33.38 203 GLU A CA 1
ATOM 1627 C C . GLU A 1 203 ? 9.620 20.180 6.380 1.00 33.38 203 GLU A C 1
ATOM 1629 O O . GLU A 1 203 ? 10.631 20.541 6.970 1.00 33.38 203 GLU A O 1
ATOM 1634 N N . ILE A 1 204 ? 8.522 19.805 7.044 1.00 32.59 204 ILE A N 1
ATOM 1635 C CA . ILE A 1 204 ? 8.404 19.840 8.514 1.00 32.59 204 ILE A CA 1
ATOM 1636 C C . ILE A 1 204 ? 8.919 18.534 9.155 1.00 32.59 204 ILE A C 1
ATOM 1638 O O . ILE A 1 204 ? 9.100 18.461 10.368 1.00 32.59 204 ILE A O 1
ATOM 1642 N N . ALA A 1 205 ? 9.164 17.492 8.355 1.00 31.84 205 ALA A N 1
ATOM 1643 C CA . ALA A 1 205 ? 9.538 16.164 8.841 1.00 31.84 205 ALA A CA 1
ATOM 1644 C C . ALA A 1 205 ? 11.055 15.877 8.838 1.00 31.84 205 ALA A C 1
ATOM 1646 O O . ALA A 1 205 ? 11.439 14.719 9.023 1.00 31.84 205 ALA A O 1
ATOM 1647 N N . TRP A 1 206 ? 11.902 16.900 8.670 1.00 31.31 206 TRP A N 1
ATOM 1648 C CA . TRP A 1 206 ? 13.358 16.805 8.836 1.00 31.31 206 TRP A CA 1
ATOM 1649 C C . TRP A 1 206 ? 13.885 17.864 9.799 1.00 31.31 206 TRP A C 1
ATOM 1651 O O . TRP A 1 206 ? 13.686 19.066 9.523 1.00 31.31 206 TRP A O 1
#

Organism: NCBI:txid408172